Protein AF-M3XRT4-F1 (afdb_monomer_lite)

Radius of gyration: 32.36 Å; chains: 1; bounding box: 82×82×71 Å

InterPro domains:
  IPR000760 Inositol monophosphatase-like [PF00459] (110-289)
  IPR000760 Inositol monophosphatase-like [PR00377] (144-164)
  IPR000760 Inositol monophosphatase-like [PR00377] (166-182)
  IPR000760 Inositol monophosphatase-like [PR00377] (190-206)
  IPR000760 Inositol monophosphatase-like [PR00377] (239-262)
  IPR020552 Inositol monophosphatase, lithium-sensitive [PR00378] (122-141)
  IPR020552 Inositol monophosphatase, lithium-sensitive [PR00378] (213-223)
  IPR020552 Inositol monophosphatase, lithium-sensitive [PR00378] (241-259)
  IPR020552 Inositol monophosphatase, lithium-sensitive [PR00378] (264-274)
  IPR020583 Inositol monophosphatase, metal-binding site [PS00629] (190-203)
  IPR033942 Inositol monophosphatase [cd01639] (111-292)

Foldseek 3Di:
DPDPLLVALVVVVVCLLVVLVVVPPPVVVVVPPPDDDDDDDDDDDDDDDDDDDDDDDDDDDDDDDDDDDDDDDDDDDDDDDDDDDDDDPDDPPDPVVVCVVPDPPPVCPVVQVVVLVLQLVLLVLLVVQLVDDWDWDAAPDPQRIDTPSQVVSVCVVCVVCCVVPVQEAEAEPVVVSVPDDPHDAQGWYKYWRSWDPVVCSNVVNQFIWTKIFIDHHSDTAKIWIASSNVRWIWIDGVPPAIDTPNHGDDDDPDPDQLADEEEDDLDRDPDPVSNVVSVVVVVVSVVRNYPYYHD

Sequence (295 aa):
MNQKASFLSFSKFLKKAQAAERKLEPEVMKLKSTIPRPGLRGEVGPEPHTGAPGAAARRSHAHMGGAAGVGLPVAETSRALRKNSAADPAGQLSESRVLQVEKMADPWQECMDYAVTLARQAGEVVREAIKGEMNVMIKSSPADLVTATDQKIEKMLISSIKEKYPSHSFIGEESVAAGEKSVLTDSPTWIIDPIDGTTNFVHRFPFVAVSIGFTVNKKMEFGVVYSCLEDKMYTGRKGKGAFCNGQKLQVSQQEDITKSLLVTEFGSSRTPETVRIVLSNLEKLLCIPIHGCII

Structure (mmCIF, N/CA/C/O backbone):
data_AF-M3XRT4-F1
#
_entry.id   AF-M3XRT4-F1
#
loop_
_atom_site.group_PDB
_atom_site.id
_atom_site.type_symbol
_atom_site.label_atom_id
_atom_site.label_alt_id
_atom_site.label_comp_id
_atom_site.label_asym_id
_atom_site.label_entity_id
_atom_site.label_seq_id
_atom_site.pdbx_PDB_ins_code
_atom_site.Cartn_x
_atom_site.Cartn_y
_atom_site.Cartn_z
_atom_site.occupancy
_atom_site.B_iso_or_equiv
_atom_site.auth_seq_id
_atom_site.auth_comp_id
_atom_site.auth_asym_id
_atom_site.auth_atom_id
_atom_site.pdbx_PDB_model_num
ATOM 1 N N . MET A 1 1 ? -5.316 -12.237 -15.813 1.00 29.50 1 MET A N 1
ATOM 2 C CA . MET A 1 1 ? -3.888 -11.838 -15.798 1.00 29.50 1 MET A CA 1
ATOM 3 C C . MET A 1 1 ? -3.620 -10.484 -15.103 1.00 29.50 1 MET A C 1
ATOM 5 O O . MET A 1 1 ? -2.465 -10.212 -14.811 1.00 29.50 1 MET A O 1
ATOM 9 N N . ASN A 1 2 ? -4.641 -9.699 -14.709 1.00 32.12 2 ASN A N 1
ATOM 10 C CA . ASN A 1 2 ? -4.500 -8.339 -14.141 1.00 32.12 2 ASN A CA 1
ATOM 11 C C . ASN A 1 2 ? -4.595 -8.257 -12.597 1.00 32.12 2 ASN A C 1
ATOM 13 O O . ASN A 1 2 ? -5.415 -7.511 -12.078 1.00 32.12 2 ASN A O 1
ATOM 17 N N . GLN A 1 3 ? -3.822 -9.035 -11.834 1.00 30.78 3 GLN A N 1
ATOM 18 C CA . GLN A 1 3 ? -3.769 -8.901 -10.354 1.00 30.78 3 GLN A CA 1
ATOM 19 C C . GLN A 1 3 ? -2.351 -8.648 -9.805 1.00 30.78 3 GLN A C 1
ATOM 21 O O . GLN A 1 3 ? -2.169 -8.502 -8.602 1.00 30.78 3 GLN A O 1
ATOM 26 N N . LYS A 1 4 ? -1.329 -8.594 -10.670 1.00 34.69 4 LYS A N 1
ATOM 27 C CA . LYS A 1 4 ? 0.080 -8.685 -10.246 1.00 34.69 4 LYS A CA 1
ATOM 28 C C . LYS A 1 4 ? 0.701 -7.349 -9.819 1.00 34.69 4 LYS A C 1
ATOM 30 O O . LYS A 1 4 ? 1.521 -7.345 -8.912 1.00 34.69 4 LYS A O 1
ATOM 35 N N . ALA A 1 5 ? 0.276 -6.226 -10.400 1.00 29.94 5 ALA A N 1
ATOM 36 C CA . ALA A 1 5 ? 0.857 -4.914 -10.101 1.00 29.94 5 ALA A CA 1
ATOM 37 C C . ALA A 1 5 ? 0.424 -4.349 -8.732 1.00 29.94 5 ALA A C 1
ATOM 39 O O . ALA A 1 5 ? 1.242 -3.791 -8.008 1.00 29.94 5 ALA A O 1
ATOM 40 N N . SER A 1 6 ? -0.824 -4.587 -8.305 1.00 32.38 6 SER A N 1
ATOM 41 C CA . SER A 1 6 ? -1.302 -4.141 -6.983 1.00 32.38 6 SER A CA 1
ATOM 42 C C . SER A 1 6 ? -0.622 -4.861 -5.806 1.00 32.38 6 SER A C 1
ATOM 44 O O . SER A 1 6 ? -0.640 -4.363 -4.682 1.00 32.38 6 SER A O 1
ATOM 46 N N . PHE A 1 7 ? -0.002 -6.021 -6.050 1.00 32.25 7 PHE A N 1
ATOM 47 C CA . PHE A 1 7 ? 0.734 -6.789 -5.039 1.00 32.25 7 PHE A CA 1
ATOM 48 C C . PHE A 1 7 ? 2.086 -6.144 -4.683 1.00 32.25 7 PHE A C 1
ATOM 50 O O . PHE A 1 7 ? 2.598 -6.320 -3.577 1.00 32.25 7 PHE A O 1
ATOM 57 N N . LEU A 1 8 ? 2.658 -5.371 -5.611 1.00 34.28 8 LEU A N 1
ATOM 58 C CA . LEU A 1 8 ? 3.967 -4.733 -5.469 1.00 34.28 8 LEU A CA 1
ATOM 59 C C . LEU A 1 8 ? 3.913 -3.552 -4.490 1.00 34.28 8 LEU A C 1
ATOM 61 O O . LEU A 1 8 ? 4.800 -3.409 -3.647 1.00 34.28 8 LEU A O 1
ATOM 65 N N . SER A 1 9 ? 2.806 -2.805 -4.526 1.00 40.44 9 SER A N 1
ATOM 66 C CA . SER A 1 9 ? 2.499 -1.753 -3.555 1.00 40.44 9 SER A CA 1
ATOM 67 C C . SER A 1 9 ? 2.331 -2.317 -2.136 1.00 40.44 9 SER A C 1
ATOM 69 O O . SER A 1 9 ? 3.014 -1.926 -1.186 1.00 40.44 9 SER A O 1
ATOM 71 N N . PHE A 1 10 ? 1.533 -3.383 -2.009 1.00 37.44 10 PHE A N 1
ATOM 72 C CA . PHE A 1 10 ? 1.357 -4.098 -0.744 1.00 37.44 10 PHE A CA 1
ATOM 73 C C . PHE A 1 10 ? 2.685 -4.643 -0.190 1.00 37.44 10 PHE A C 1
ATOM 75 O O . PHE A 1 10 ? 2.903 -4.603 1.018 1.00 37.44 10 PHE A O 1
ATOM 82 N N . SER A 1 11 ? 3.615 -5.092 -1.047 1.00 34.22 11 SER A N 1
ATOM 83 C CA . SER A 1 11 ? 4.944 -5.546 -0.618 1.00 34.22 11 SER A CA 1
ATOM 84 C C . SER A 1 11 ? 5.853 -4.414 -0.134 1.00 34.22 11 SER A C 1
ATOM 86 O O . SER A 1 11 ? 6.618 -4.662 0.800 1.00 34.22 11 SER A O 1
ATOM 88 N N . LYS A 1 12 ? 5.822 -3.212 -0.729 1.00 45.16 12 LYS A N 1
ATOM 89 C CA . LYS A 1 12 ? 6.581 -2.049 -0.224 1.00 45.16 12 LYS A CA 1
ATOM 90 C C . LYS A 1 12 ? 6.034 -1.617 1.133 1.00 45.16 12 LYS A C 1
ATOM 92 O O . LYS A 1 12 ? 6.814 -1.442 2.067 1.00 45.16 12 LYS A O 1
ATOM 97 N N . PHE A 1 13 ? 4.711 -1.576 1.272 1.00 46.75 13 PHE A N 1
ATOM 98 C CA . PHE A 1 13 ? 4.027 -1.288 2.528 1.00 46.75 13 PHE A CA 1
ATOM 99 C C . PHE A 1 13 ? 4.331 -2.322 3.628 1.00 46.75 13 PHE A C 1
ATOM 101 O O . PHE A 1 13 ? 4.759 -1.956 4.720 1.00 46.75 13 PHE A O 1
ATOM 108 N N . LEU A 1 14 ? 4.214 -3.625 3.336 1.00 43.44 14 LEU A N 1
ATOM 109 C CA . LEU A 1 14 ? 4.587 -4.698 4.269 1.00 43.44 14 LEU A CA 1
ATOM 110 C C . LEU A 1 14 ? 6.070 -4.675 4.610 1.00 43.44 14 LEU A C 1
ATOM 112 O O . LEU A 1 14 ? 6.409 -4.900 5.763 1.00 43.44 14 LEU A O 1
ATOM 116 N N . LYS A 1 15 ? 6.960 -4.376 3.657 1.00 41.66 15 LYS A N 1
ATOM 117 C CA . LYS A 1 15 ? 8.391 -4.214 3.944 1.00 41.66 15 LYS A CA 1
ATOM 118 C C . LYS A 1 15 ? 8.651 -2.995 4.826 1.00 41.66 15 LYS A C 1
ATOM 120 O O . LYS A 1 15 ? 9.488 -3.106 5.711 1.00 41.66 15 LYS A O 1
ATOM 125 N N . LYS A 1 16 ? 7.938 -1.875 4.650 1.00 46.84 16 LYS A N 1
ATOM 126 C CA . LYS A 1 16 ? 8.016 -0.696 5.536 1.00 46.84 16 LYS A CA 1
ATOM 127 C C . LYS A 1 16 ? 7.491 -1.035 6.948 1.00 46.84 16 LYS A C 1
ATOM 129 O O . LYS A 1 16 ? 8.189 -0.772 7.925 1.00 46.84 16 LYS A O 1
ATOM 134 N N . ALA A 1 17 ? 6.345 -1.713 7.061 1.00 37.28 17 ALA A N 1
ATOM 135 C CA . ALA A 1 17 ? 5.771 -2.163 8.337 1.00 37.28 17 ALA A CA 1
ATOM 136 C C . ALA A 1 17 ? 6.649 -3.215 9.052 1.00 37.28 17 ALA A C 1
ATOM 138 O O . ALA A 1 17 ? 6.931 -3.090 10.241 1.00 37.28 17 ALA A O 1
ATOM 139 N N . GLN A 1 18 ? 7.174 -4.203 8.321 1.00 34.78 18 GLN A N 1
ATOM 140 C CA . GLN A 1 18 ? 8.102 -5.220 8.837 1.00 34.78 18 GLN A CA 1
ATOM 141 C C . GLN A 1 18 ? 9.498 -4.648 9.130 1.00 34.78 18 GLN A C 1
ATOM 143 O O . GLN A 1 18 ? 10.183 -5.138 10.021 1.00 34.78 18 GLN A O 1
ATOM 148 N N . ALA A 1 19 ? 9.959 -3.619 8.412 1.00 38.00 19 ALA A N 1
ATOM 149 C CA . ALA A 1 19 ? 11.212 -2.930 8.728 1.00 38.00 19 ALA A CA 1
ATOM 150 C C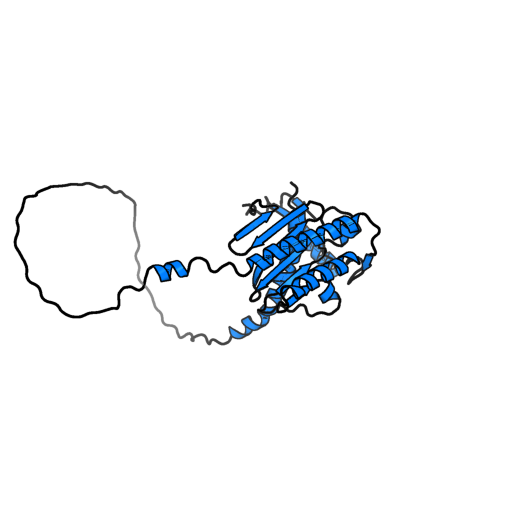 . ALA A 1 19 ? 11.097 -2.101 10.016 1.00 38.00 19 ALA A C 1
ATOM 152 O O . ALA A 1 19 ? 12.069 -2.024 10.769 1.00 38.00 19 ALA A O 1
ATOM 153 N N . ALA A 1 20 ? 9.923 -1.526 10.299 1.00 37.50 20 ALA A N 1
ATOM 154 C CA . ALA A 1 20 ? 9.628 -0.915 11.595 1.00 37.50 20 ALA A CA 1
ATOM 155 C C . ALA A 1 20 ? 9.631 -1.960 12.731 1.00 37.50 20 ALA A C 1
ATOM 157 O O . ALA A 1 20 ? 10.141 -1.674 13.812 1.00 37.50 20 ALA A O 1
ATOM 158 N N . GLU A 1 21 ? 9.160 -3.185 12.466 1.00 36.22 21 GLU A N 1
ATOM 159 C CA . GLU A 1 21 ? 9.205 -4.322 13.401 1.00 36.22 21 GLU A CA 1
ATOM 160 C C . GLU A 1 21 ? 10.646 -4.831 13.644 1.00 36.22 21 GLU A C 1
ATOM 162 O O . GLU A 1 21 ? 11.064 -4.994 14.788 1.00 36.22 21 GLU A O 1
ATOM 167 N N . ARG A 1 22 ? 11.465 -4.987 12.590 1.00 36.69 22 ARG A N 1
ATOM 168 C CA . ARG A 1 22 ? 12.854 -5.499 12.686 1.00 36.69 22 ARG A CA 1
ATOM 169 C C . ARG A 1 22 ? 13.845 -4.543 13.355 1.00 36.69 22 ARG A C 1
ATOM 171 O O . ARG A 1 22 ? 14.841 -4.999 13.910 1.00 36.69 22 ARG A O 1
ATOM 178 N N . LYS A 1 23 ? 13.600 -3.227 13.346 1.00 40.50 23 LYS A N 1
ATOM 179 C CA . LYS A 1 23 ? 14.451 -2.251 14.063 1.00 40.50 23 LYS A CA 1
ATOM 180 C C . LYS A 1 23 ? 14.374 -2.378 15.596 1.00 40.50 23 LYS A C 1
ATOM 182 O O . LYS A 1 23 ? 15.180 -1.755 16.280 1.00 40.50 23 LYS A O 1
ATOM 187 N N . LEU A 1 24 ? 13.456 -3.191 16.130 1.00 42.78 24 LEU A N 1
ATOM 188 C CA . LEU A 1 24 ? 13.256 -3.420 17.569 1.00 42.78 24 LEU A CA 1
ATOM 189 C C . LEU A 1 24 ? 13.904 -4.719 18.093 1.00 42.78 24 LEU A C 1
ATOM 191 O O . LEU A 1 24 ? 13.975 -4.921 19.303 1.00 42.78 24 LEU A O 1
ATOM 195 N N . GLU A 1 25 ? 14.420 -5.589 17.219 1.00 38.94 25 GLU A N 1
ATOM 196 C CA . GLU A 1 25 ? 15.057 -6.855 17.620 1.00 38.94 25 GLU A CA 1
ATOM 197 C C . GLU A 1 25 ? 16.477 -6.783 18.244 1.00 38.94 25 GLU A C 1
ATOM 199 O O . GLU A 1 25 ? 16.855 -7.769 18.888 1.00 38.94 25 GLU A O 1
ATOM 204 N N . PRO A 1 26 ? 17.280 -5.691 18.179 1.00 37.28 26 PRO A N 1
ATOM 205 C CA . PRO A 1 26 ? 18.630 -5.716 18.763 1.00 37.28 26 PRO A CA 1
ATOM 206 C C . PRO A 1 26 ? 18.673 -5.848 20.297 1.00 37.28 26 PRO A C 1
ATOM 208 O O . PRO A 1 26 ? 19.697 -6.252 20.848 1.00 37.28 26 PRO A O 1
ATOM 211 N N . GLU A 1 27 ? 17.587 -5.518 21.003 1.00 37.91 27 GLU A N 1
ATOM 212 C CA . GLU A 1 27 ? 17.531 -5.543 22.477 1.00 37.91 27 GLU A CA 1
ATOM 213 C C . GLU A 1 27 ? 17.174 -6.930 23.041 1.00 37.91 27 GLU A C 1
ATOM 215 O O . GLU A 1 27 ? 17.655 -7.317 24.106 1.00 37.91 27 GLU A O 1
ATOM 220 N N . VAL A 1 28 ? 16.412 -7.744 22.303 1.00 38.88 28 VAL A N 1
ATOM 221 C CA . VAL A 1 28 ? 15.963 -9.070 22.774 1.00 38.88 28 VAL A CA 1
ATOM 222 C C . VAL A 1 28 ? 17.085 -10.116 22.687 1.00 38.88 28 VAL A C 1
ATOM 224 O O . VAL A 1 28 ? 17.096 -11.095 23.437 1.00 38.88 28 VAL A O 1
ATOM 227 N N . MET A 1 29 ? 18.084 -9.895 21.826 1.00 32.28 29 MET A N 1
ATOM 228 C CA . MET A 1 29 ? 19.219 -10.811 21.667 1.00 32.28 29 MET A CA 1
ATOM 229 C C . MET A 1 29 ? 20.296 -10.641 22.755 1.00 32.28 29 MET A C 1
ATOM 231 O O . MET A 1 29 ? 21.037 -11.586 23.020 1.00 32.28 29 MET A O 1
ATOM 235 N N . LYS A 1 30 ? 20.339 -9.495 23.454 1.00 37.91 30 LYS A N 1
ATOM 236 C CA . LYS A 1 30 ? 21.263 -9.257 24.583 1.00 37.91 30 LYS A CA 1
ATOM 237 C C . LYS A 1 30 ? 20.818 -9.907 25.898 1.00 37.91 30 LYS A C 1
ATOM 239 O O . LYS A 1 30 ? 21.646 -10.127 26.773 1.00 37.91 30 LYS A O 1
ATOM 244 N N . LEU A 1 31 ? 19.540 -10.266 26.035 1.00 36.75 31 LEU A N 1
ATOM 245 C CA . LEU A 1 31 ? 18.995 -10.879 27.256 1.00 36.75 31 LEU A CA 1
ATOM 246 C C . LEU A 1 31 ? 19.077 -12.416 27.285 1.00 36.75 31 LEU A C 1
ATOM 248 O O . LEU A 1 31 ? 18.834 -13.017 28.328 1.00 36.75 31 LEU A O 1
ATOM 252 N N . LYS A 1 32 ? 19.460 -13.070 26.179 1.00 36.62 32 LYS A N 1
ATOM 253 C CA . LYS A 1 32 ? 19.588 -14.541 26.107 1.00 36.62 32 LYS A CA 1
ATOM 254 C C . LYS A 1 32 ? 21.015 -15.071 26.304 1.00 36.62 32 LYS A C 1
ATOM 256 O O . LYS A 1 32 ? 21.198 -16.285 26.326 1.00 36.62 32 LYS A O 1
ATOM 261 N N . SER A 1 33 ? 22.017 -14.207 26.483 1.00 36.88 33 SER A N 1
ATOM 262 C CA . SER A 1 33 ? 23.417 -14.620 26.692 1.00 36.88 33 SER A CA 1
ATOM 263 C C . SER A 1 33 ? 23.813 -14.849 28.158 1.00 36.88 33 SER A C 1
ATOM 265 O O . SER A 1 33 ? 24.969 -15.167 28.419 1.00 36.88 33 SER A O 1
ATOM 267 N N . THR A 1 34 ? 22.886 -14.732 29.116 1.00 36.69 34 THR A N 1
ATOM 268 C CA . THR A 1 34 ? 23.190 -14.795 30.562 1.00 36.69 34 THR A CA 1
ATOM 269 C C . THR A 1 34 ? 22.587 -16.027 31.246 1.00 36.69 34 THR A C 1
ATOM 271 O O . THR A 1 34 ? 21.965 -15.924 32.299 1.00 36.69 34 THR A O 1
ATOM 274 N N . ILE A 1 35 ? 22.758 -17.212 30.652 1.00 36.91 35 ILE A N 1
ATOM 275 C CA . ILE A 1 35 ? 22.462 -18.494 31.316 1.00 36.91 35 ILE A CA 1
ATOM 276 C C . ILE A 1 35 ? 23.744 -19.344 31.301 1.00 36.91 35 ILE A C 1
ATOM 278 O O . ILE A 1 35 ? 24.229 -19.669 30.213 1.00 36.91 35 ILE A O 1
ATOM 282 N N . PRO A 1 36 ? 24.326 -19.707 32.461 1.00 32.16 36 PRO A N 1
ATOM 283 C CA . PRO A 1 36 ? 25.531 -20.525 32.497 1.00 32.16 36 PRO A CA 1
ATOM 284 C C . PRO A 1 36 ? 25.205 -21.980 32.136 1.00 32.16 36 PRO A C 1
ATOM 286 O O . PRO A 1 36 ? 24.252 -22.566 32.648 1.00 32.16 36 PRO A O 1
ATOM 289 N N . ARG A 1 37 ? 26.010 -22.575 31.247 1.00 36.22 37 ARG A N 1
ATOM 290 C CA . ARG A 1 37 ? 25.934 -24.005 30.903 1.00 36.22 37 ARG A CA 1
ATOM 291 C C . ARG A 1 37 ? 26.568 -24.848 32.025 1.00 36.22 37 ARG A C 1
ATOM 293 O O . ARG A 1 37 ? 27.652 -24.480 32.480 1.00 36.22 37 ARG A O 1
ATOM 300 N N . PRO A 1 38 ? 25.973 -25.981 32.443 1.00 32.56 38 PRO A N 1
ATOM 301 C CA . PRO A 1 38 ? 26.619 -26.910 33.371 1.00 32.56 38 PRO A CA 1
ATOM 302 C C . PRO A 1 38 ? 27.833 -27.590 32.722 1.00 32.56 38 PRO A C 1
ATOM 304 O O . PRO A 1 38 ? 27.797 -27.954 31.547 1.00 32.56 38 PRO A O 1
ATOM 307 N N . GLY A 1 39 ? 28.910 -27.729 33.498 1.00 32.03 39 GLY A N 1
ATOM 308 C CA . GLY A 1 39 ? 30.213 -28.223 33.058 1.00 32.03 39 GLY A CA 1
ATOM 309 C C . GLY A 1 39 ? 30.281 -29.729 32.785 1.00 32.03 39 GLY A C 1
ATOM 310 O O . GLY A 1 39 ? 29.616 -30.536 33.431 1.00 32.03 39 GLY A O 1
ATOM 311 N N . LEU A 1 40 ? 31.153 -30.087 31.841 1.00 35.19 40 LEU A N 1
ATOM 312 C CA . LEU A 1 40 ? 31.581 -31.449 31.531 1.00 35.19 40 LEU A CA 1
ATOM 313 C C . LEU A 1 40 ? 32.631 -31.933 32.555 1.00 35.19 40 LEU A C 1
ATOM 315 O O . LEU A 1 40 ? 33.695 -31.335 32.695 1.00 35.19 40 LEU A O 1
ATOM 319 N N . ARG A 1 41 ? 32.340 -33.048 33.229 1.00 33.25 41 ARG A N 1
ATOM 320 C CA . ARG A 1 41 ? 33.294 -34.067 33.723 1.00 33.25 41 ARG A CA 1
ATOM 321 C C . ARG A 1 41 ? 32.851 -35.371 33.048 1.00 33.25 41 ARG A C 1
ATOM 323 O O . ARG A 1 41 ? 31.653 -35.535 32.860 1.00 33.25 41 ARG A O 1
ATOM 330 N N . GLY A 1 42 ? 33.654 -36.342 32.648 1.00 31.02 42 GLY A N 1
ATOM 331 C CA . GLY A 1 42 ? 35.048 -36.728 32.842 1.00 31.02 42 GLY A CA 1
ATOM 332 C C . GLY A 1 42 ? 35.083 -38.216 32.434 1.00 31.02 42 GLY A C 1
ATOM 333 O O . GLY A 1 42 ? 34.097 -38.920 32.644 1.00 31.02 42 GLY A O 1
ATOM 334 N N . GLU A 1 43 ? 36.145 -38.652 31.766 1.00 36.75 43 GLU A N 1
ATOM 335 C CA . GLU A 1 43 ? 36.332 -39.982 31.156 1.00 36.75 43 GLU A CA 1
ATOM 336 C C . GLU A 1 43 ? 36.207 -41.167 32.131 1.00 36.75 43 GLU A C 1
ATOM 338 O O . GLU A 1 43 ? 36.692 -41.046 33.251 1.00 36.75 43 GLU A O 1
ATOM 343 N N . VAL A 1 44 ? 35.702 -42.325 31.658 1.00 32.44 44 VAL A N 1
ATOM 344 C CA . VAL A 1 44 ? 36.265 -43.678 31.921 1.00 32.44 44 VAL A CA 1
ATOM 345 C C . VAL A 1 44 ? 35.778 -44.681 30.839 1.00 32.44 44 VAL A C 1
ATOM 347 O O . VAL A 1 44 ? 34.583 -44.733 30.559 1.00 32.44 44 VAL A O 1
ATOM 350 N N . GLY A 1 45 ? 36.677 -45.478 30.236 1.00 27.28 45 GLY A N 1
ATOM 351 C CA . GLY A 1 45 ? 36.360 -46.749 29.526 1.00 27.28 45 GLY A CA 1
ATOM 352 C C . GLY A 1 45 ? 36.447 -47.969 30.478 1.00 27.28 45 GLY A C 1
ATOM 353 O O . GLY A 1 45 ? 36.514 -47.722 31.683 1.00 27.28 45 GLY A O 1
ATOM 354 N N . PRO A 1 46 ? 36.535 -49.255 30.038 1.00 42.75 46 PRO A N 1
ATOM 355 C CA . PRO A 1 46 ? 36.584 -49.808 28.666 1.00 42.75 46 PRO A CA 1
ATOM 356 C C . PRO A 1 46 ? 35.653 -51.039 28.372 1.00 42.75 46 PRO A C 1
ATOM 358 O O . PRO A 1 46 ? 35.242 -51.720 29.300 1.00 42.75 46 PRO A O 1
ATOM 361 N N . GLU A 1 47 ? 35.401 -51.309 27.069 1.00 28.50 47 GLU A N 1
ATOM 362 C CA . GLU A 1 47 ? 35.313 -52.605 26.305 1.00 28.50 47 GLU A CA 1
ATOM 363 C C . GLU A 1 47 ? 34.512 -53.847 26.853 1.00 28.50 47 GLU A C 1
ATOM 365 O O . GLU A 1 47 ? 34.091 -53.883 28.000 1.00 28.50 47 GLU A O 1
ATOM 370 N N . PRO A 1 48 ? 34.316 -54.949 26.084 1.00 47.47 48 PRO A N 1
ATOM 371 C CA . PRO A 1 48 ? 33.429 -55.117 24.913 1.00 47.47 48 PRO A CA 1
ATOM 372 C C . PRO A 1 48 ? 32.552 -56.397 25.026 1.00 47.47 48 PRO A C 1
ATOM 374 O O . PRO A 1 48 ? 32.962 -57.327 25.696 1.00 47.47 48 PRO A O 1
ATOM 377 N N . HIS A 1 49 ? 31.420 -56.564 24.320 1.00 32.94 49 HIS A N 1
ATOM 378 C CA . HIS A 1 49 ? 30.931 -57.923 23.979 1.00 32.94 49 HIS A CA 1
ATOM 379 C C . HIS A 1 49 ? 30.010 -57.972 22.746 1.00 32.94 49 HIS A C 1
ATOM 381 O O . HIS A 1 49 ? 29.211 -57.088 22.456 1.00 32.94 49 HIS A O 1
ATOM 387 N N . THR A 1 50 ? 30.214 -59.068 22.028 1.00 30.70 50 THR A N 1
ATOM 388 C CA . THR A 1 50 ? 29.782 -59.535 20.708 1.00 30.70 50 THR A CA 1
ATOM 389 C C . THR A 1 50 ? 28.317 -59.977 20.600 1.00 30.70 50 THR A C 1
ATOM 391 O O . THR A 1 50 ? 27.791 -60.546 21.551 1.00 30.70 50 THR A O 1
ATOM 394 N N . GLY A 1 51 ? 27.739 -59.909 19.390 1.00 28.97 51 GLY A N 1
ATOM 395 C CA . GLY A 1 51 ? 26.702 -60.860 18.949 1.00 28.97 51 GLY A CA 1
ATOM 396 C C . GLY A 1 51 ? 25.509 -60.270 18.184 1.00 28.97 51 G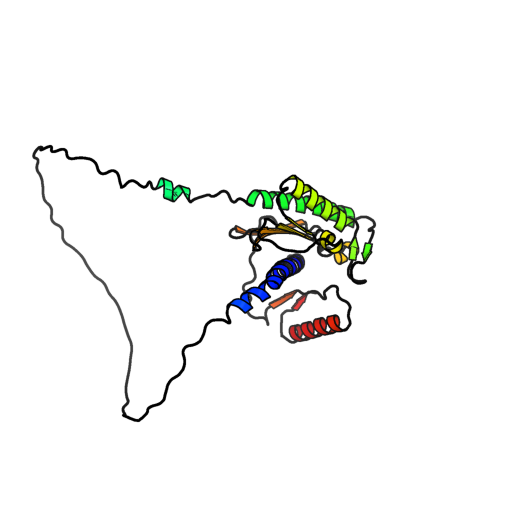LY A C 1
ATOM 397 O O . GLY A 1 51 ? 24.589 -59.727 18.780 1.00 28.97 51 GLY A O 1
ATOM 398 N N . ALA A 1 52 ? 25.492 -60.456 16.863 1.00 29.48 52 ALA A N 1
ATOM 399 C CA . ALA A 1 52 ? 24.280 -60.527 16.028 1.00 29.48 52 ALA A CA 1
ATOM 400 C C . ALA A 1 52 ? 23.965 -62.033 15.764 1.00 29.48 52 ALA A C 1
ATOM 402 O O . ALA A 1 52 ? 24.764 -62.852 16.229 1.00 29.48 52 ALA A O 1
ATOM 403 N N . PRO A 1 53 ? 22.943 -62.464 14.977 1.00 46.50 53 PRO A N 1
ATOM 404 C CA . PRO A 1 53 ? 21.955 -61.699 14.195 1.00 46.50 53 PRO A CA 1
ATOM 405 C C . PRO A 1 53 ? 20.507 -62.280 14.146 1.00 46.50 53 PRO A C 1
ATOM 407 O O . PRO A 1 53 ? 20.227 -63.380 14.611 1.00 46.50 53 PRO A O 1
ATOM 410 N N . GLY A 1 54 ? 19.627 -61.567 13.423 1.00 29.39 54 GLY A N 1
ATOM 411 C CA . GLY A 1 54 ? 18.454 -62.108 12.703 1.00 29.39 54 GLY A CA 1
ATOM 412 C C . GLY A 1 54 ? 17.107 -61.963 13.428 1.00 29.39 54 GLY A C 1
ATOM 413 O O . GLY A 1 54 ? 17.060 -61.943 14.645 1.00 29.39 54 GLY A O 1
ATOM 414 N N . ALA A 1 55 ? 15.940 -61.875 12.788 1.00 30.20 55 ALA A N 1
ATOM 415 C CA . ALA A 1 55 ? 15.507 -61.648 11.409 1.00 30.20 55 ALA A CA 1
ATOM 416 C C . ALA A 1 55 ? 13.967 -61.475 11.454 1.00 30.20 55 ALA A C 1
ATOM 418 O O . ALA A 1 55 ? 13.342 -62.125 12.282 1.00 30.20 55 ALA A O 1
ATOM 419 N N . ALA A 1 56 ? 13.391 -60.714 10.504 1.00 31.52 56 ALA A N 1
ATOM 420 C CA . ALA A 1 56 ? 12.021 -60.857 9.958 1.00 31.52 56 ALA A CA 1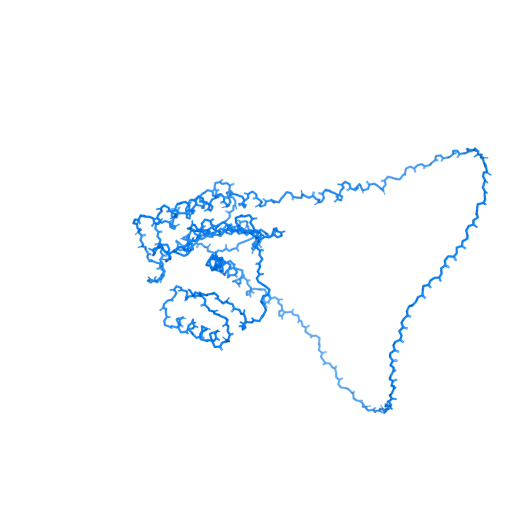
ATOM 421 C C . ALA A 1 56 ? 10.808 -60.739 10.927 1.00 31.52 56 ALA A C 1
ATOM 423 O O . ALA A 1 56 ? 10.902 -60.923 12.123 1.00 31.52 56 ALA A O 1
ATOM 424 N N . ALA A 1 57 ? 9.563 -60.500 10.527 1.00 31.39 57 ALA A N 1
ATOM 425 C CA . ALA A 1 57 ? 8.909 -59.819 9.419 1.00 31.39 57 ALA A CA 1
ATOM 426 C C . ALA A 1 57 ? 7.397 -59.854 9.751 1.00 31.39 57 ALA A C 1
ATOM 428 O O . ALA A 1 57 ? 6.889 -60.895 10.136 1.00 31.39 57 ALA A O 1
ATOM 429 N N . ARG A 1 58 ? 6.691 -58.749 9.475 1.00 29.62 58 ARG A N 1
ATOM 430 C CA . ARG A 1 58 ? 5.347 -58.681 8.853 1.00 29.62 58 ARG A CA 1
ATOM 431 C C . ARG A 1 58 ? 4.096 -59.305 9.521 1.00 29.62 58 ARG A C 1
ATOM 433 O O . ARG A 1 58 ? 3.989 -60.513 9.647 1.00 29.62 58 ARG A O 1
ATOM 440 N N . ARG A 1 59 ? 3.056 -58.439 9.519 1.00 30.30 59 ARG A N 1
ATOM 441 C CA . ARG A 1 59 ? 1.624 -58.676 9.170 1.00 30.30 59 ARG A CA 1
ATOM 442 C C . ARG A 1 59 ? 0.797 -59.454 10.214 1.00 30.30 59 ARG A C 1
ATOM 444 O O . ARG A 1 59 ? 1.326 -60.301 10.899 1.00 30.30 59 ARG A O 1
ATOM 451 N N . SER A 1 60 ? -0.512 -59.281 10.392 1.00 30.42 60 SER A N 1
ATOM 452 C CA . SER A 1 60 ? -1.552 -58.372 9.884 1.00 30.42 60 SER A CA 1
ATOM 453 C C . SER A 1 60 ? -2.896 -58.797 10.510 1.00 30.42 60 SER A C 1
ATOM 455 O O . SER A 1 60 ? -3.049 -59.962 10.854 1.00 30.42 60 SER A O 1
ATOM 457 N N . HIS A 1 61 ? -3.879 -57.897 10.444 1.00 30.72 61 HIS A N 1
ATOM 458 C CA . HIS A 1 61 ? -5.327 -58.142 10.347 1.00 30.72 61 HIS A CA 1
ATOM 459 C C . HIS A 1 61 ? -6.206 -58.346 11.592 1.00 30.72 61 HIS A C 1
ATOM 461 O O . HIS A 1 61 ? -5.862 -58.956 12.594 1.00 30.72 61 HIS A O 1
ATOM 467 N N . ALA A 1 62 ? -7.388 -57.753 11.418 1.00 33.00 62 ALA A N 1
ATOM 468 C CA . ALA A 1 62 ? -8.526 -57.556 12.293 1.00 33.00 62 ALA A CA 1
ATOM 469 C C . ALA A 1 62 ? -9.683 -58.513 11.954 1.00 33.00 62 ALA A C 1
ATOM 471 O O . ALA A 1 62 ? -9.753 -58.965 10.816 1.00 33.00 62 ALA A O 1
ATOM 472 N N . HIS A 1 63 ? -10.613 -58.703 12.901 1.00 30.84 63 HIS A N 1
ATOM 473 C CA . HIS A 1 63 ? -12.094 -58.783 12.777 1.00 30.84 63 HIS A CA 1
ATOM 474 C C . HIS A 1 63 ? -12.668 -59.338 14.103 1.00 30.84 63 HIS A C 1
ATOM 476 O O . HIS A 1 63 ? -12.079 -60.254 14.659 1.00 30.84 63 HIS A O 1
ATOM 482 N N . MET A 1 64 ? -13.609 -58.684 14.805 1.00 29.84 64 MET A N 1
ATOM 483 C CA . MET A 1 64 ? -15.062 -58.445 14.586 1.00 29.84 64 MET A CA 1
ATOM 484 C C . MET A 1 64 ? -15.993 -59.647 14.858 1.00 29.84 64 MET A C 1
ATOM 486 O O . MET A 1 64 ? -15.824 -60.706 14.265 1.00 29.84 64 MET A O 1
ATOM 490 N N . GLY A 1 65 ? -17.046 -59.377 15.654 1.00 26.86 65 GLY A N 1
ATOM 491 C CA . GLY A 1 65 ? -18.302 -60.146 15.806 1.00 26.86 65 GLY A CA 1
ATOM 492 C C . GLY A 1 65 ? -18.438 -60.914 17.135 1.00 26.86 65 GLY A C 1
ATOM 493 O O . GLY A 1 65 ? -17.512 -61.615 17.509 1.00 26.86 65 GLY A O 1
ATOM 494 N N . GLY A 1 66 ? -19.530 -60.872 17.912 1.00 27.98 66 GLY A N 1
ATOM 495 C CA . GLY A 1 66 ? -20.841 -60.212 17.819 1.00 27.98 66 GLY A CA 1
ATOM 496 C C . GLY A 1 66 ? -21.775 -60.650 18.983 1.00 27.98 66 GLY A C 1
ATOM 497 O O . GLY A 1 66 ? -21.421 -61.571 19.707 1.00 27.98 66 GLY A O 1
ATOM 498 N N . ALA A 1 67 ? -22.899 -59.919 19.143 1.00 32.47 67 ALA A N 1
ATOM 499 C CA . ALA A 1 67 ? -24.274 -60.220 19.652 1.00 32.47 67 ALA A CA 1
ATOM 500 C C . ALA A 1 67 ? -24.569 -61.457 20.560 1.00 32.47 67 ALA A C 1
ATOM 502 O O . ALA A 1 67 ? -23.937 -62.486 20.408 1.00 32.47 67 ALA A O 1
ATOM 503 N N . ALA A 1 68 ? -25.614 -61.572 21.404 1.00 30.89 68 ALA A N 1
ATOM 504 C CA . ALA A 1 68 ? -26.756 -60.779 21.911 1.00 30.89 68 ALA A CA 1
ATOM 505 C C . ALA A 1 68 ? -27.552 -61.666 22.929 1.00 30.89 68 ALA A C 1
ATOM 507 O O . ALA A 1 68 ? -27.294 -62.864 23.013 1.00 30.89 68 ALA A O 1
ATOM 508 N N . GLY A 1 69 ? -28.560 -61.109 23.630 1.00 28.94 69 GLY A N 1
ATOM 509 C CA . GLY A 1 69 ? -29.603 -61.839 24.403 1.00 28.94 69 GLY A CA 1
ATOM 510 C C . GLY A 1 69 ? -30.019 -61.079 25.681 1.00 28.94 69 GLY A C 1
ATOM 511 O O . GLY A 1 69 ? -29.225 -61.020 26.607 1.00 28.94 69 GLY A O 1
ATOM 512 N N . VAL A 1 70 ? -31.055 -60.223 25.720 1.00 30.75 70 VAL A N 1
ATOM 513 C CA . VAL A 1 70 ? -32.534 -60.398 25.838 1.00 30.75 70 VAL A CA 1
ATOM 514 C C . VAL A 1 70 ? -33.029 -61.064 27.139 1.00 30.75 70 VAL A C 1
ATOM 516 O O . VAL A 1 70 ? -32.754 -62.233 27.377 1.00 30.75 70 VAL A O 1
ATOM 519 N N . GLY A 1 71 ? -33.864 -60.337 27.907 1.00 28.44 71 GLY A N 1
ATOM 520 C CA . GLY A 1 71 ? -34.748 -60.878 28.956 1.00 28.44 71 GLY A CA 1
ATOM 521 C C . GLY A 1 71 ? -35.334 -59.821 29.919 1.00 28.44 71 GLY A C 1
ATOM 522 O O . GLY A 1 71 ? -34.629 -59.334 30.792 1.00 28.44 71 GLY A O 1
ATOM 523 N N . LEU A 1 72 ? -36.624 -59.489 29.769 1.00 31.06 72 LEU A N 1
ATOM 524 C CA . LEU A 1 72 ? -37.518 -58.808 30.743 1.00 31.06 72 LEU A CA 1
ATOM 525 C C . LEU A 1 72 ? -38.348 -59.889 31.487 1.00 31.06 72 LEU A C 1
ATOM 527 O O . LEU A 1 72 ? -38.486 -60.962 30.889 1.00 31.06 72 LEU A O 1
ATOM 531 N N . PRO A 1 73 ? -38.921 -59.685 32.711 1.00 45.12 73 PRO A N 1
ATOM 532 C CA . PRO A 1 73 ? -40.207 -58.950 32.877 1.00 45.12 73 PRO A CA 1
ATOM 533 C C . PRO A 1 73 ? -40.545 -58.248 34.243 1.00 45.12 73 PRO A C 1
ATOM 535 O O . PRO A 1 73 ? -40.111 -58.674 35.302 1.00 45.12 73 PRO A O 1
ATOM 538 N N . VAL A 1 74 ? -41.424 -57.222 34.146 1.00 31.19 74 VAL A N 1
ATOM 539 C CA . VAL A 1 74 ? -42.675 -56.888 34.914 1.00 31.19 74 VAL A CA 1
ATOM 540 C C . VAL A 1 74 ? -42.680 -56.398 36.399 1.00 31.19 74 VAL A C 1
ATOM 542 O O . VAL A 1 74 ? -42.121 -57.040 37.273 1.00 31.19 74 VAL A O 1
ATOM 545 N N . ALA A 1 75 ? -43.408 -55.265 36.595 1.00 30.11 75 ALA A N 1
ATOM 546 C CA . ALA A 1 75 ? -44.224 -54.666 37.703 1.00 30.11 75 ALA A CA 1
ATOM 547 C C . ALA A 1 75 ? -44.048 -55.124 39.183 1.00 30.11 75 ALA A C 1
ATOM 549 O O . ALA A 1 75 ? -43.774 -56.280 39.441 1.00 30.11 75 ALA A O 1
ATOM 550 N N . GLU A 1 76 ? -44.244 -54.327 40.250 1.00 29.64 76 GLU A N 1
ATOM 551 C CA . GLU A 1 76 ? -45.340 -53.388 40.564 1.00 29.64 76 GLU A CA 1
ATOM 552 C C . GLU A 1 76 ? -45.017 -52.516 41.823 1.00 29.64 76 GLU A C 1
ATOM 554 O O . GLU A 1 76 ? -44.017 -52.700 42.511 1.00 29.64 76 GLU A O 1
ATOM 559 N N . THR A 1 77 ? -45.897 -51.552 42.099 1.00 32.84 77 THR A N 1
ATOM 560 C CA . THR A 1 77 ? -45.964 -50.460 43.105 1.00 32.84 77 THR A CA 1
ATOM 561 C C . THR A 1 77 ? -45.532 -50.676 44.570 1.00 32.84 77 THR A C 1
ATOM 563 O O . THR A 1 77 ? -45.871 -51.695 45.163 1.00 32.84 77 THR A O 1
ATOM 566 N N . SER A 1 78 ? -45.015 -49.610 45.225 1.00 32.03 78 SER A N 1
ATOM 567 C CA . SER A 1 78 ? -45.420 -49.149 46.582 1.00 32.03 78 SER A CA 1
ATOM 568 C C . SER A 1 78 ? -44.750 -47.833 47.040 1.00 32.03 78 SER A C 1
ATOM 570 O O . SER A 1 78 ? -43.834 -47.311 46.419 1.00 32.03 78 SER A O 1
ATOM 572 N N . ARG A 1 79 ? -45.303 -47.262 48.113 1.00 31.20 79 ARG A N 1
ATOM 573 C CA . ARG A 1 79 ? -45.468 -45.843 48.470 1.00 31.20 79 ARG A CA 1
ATOM 574 C C . ARG A 1 79 ? -44.453 -45.324 49.514 1.00 31.20 79 ARG A C 1
ATOM 576 O O . ARG A 1 79 ? -44.173 -46.015 50.478 1.00 31.20 79 ARG A O 1
ATOM 583 N N . ALA A 1 80 ? -44.045 -44.061 49.337 1.00 32.62 80 ALA A N 1
ATOM 584 C CA . ALA A 1 80 ? -43.632 -43.020 50.304 1.00 32.62 80 ALA A CA 1
ATOM 585 C C . ALA A 1 80 ? -42.659 -43.317 51.470 1.00 32.62 80 ALA A C 1
ATOM 587 O O . ALA A 1 80 ? -42.977 -44.065 52.383 1.00 32.62 80 ALA A O 1
ATOM 588 N N . LEU A 1 81 ? -41.609 -42.484 51.572 1.00 31.58 81 LEU A N 1
ATOM 589 C CA . LEU A 1 81 ? -41.179 -41.851 52.830 1.00 31.58 81 LEU A CA 1
ATOM 590 C C . LEU A 1 81 ? -40.334 -40.594 52.549 1.00 31.58 81 LEU A C 1
ATOM 592 O O . LEU A 1 81 ? -39.301 -40.639 51.889 1.00 31.58 81 LEU A O 1
ATOM 596 N N . ARG A 1 82 ? -40.811 -39.453 53.061 1.00 34.06 82 ARG A N 1
ATOM 597 C CA . ARG A 1 82 ? -40.100 -38.169 53.136 1.00 34.06 82 ARG A CA 1
ATOM 598 C C . ARG A 1 82 ? -38.958 -38.254 54.153 1.00 34.06 82 ARG A C 1
ATOM 600 O O . ARG A 1 82 ? -39.223 -38.655 55.282 1.00 34.06 82 ARG A O 1
ATOM 607 N N . LYS A 1 83 ? -37.789 -37.692 53.828 1.00 34.03 83 LYS A N 1
ATOM 608 C CA . LYS A 1 83 ? -36.973 -36.893 54.764 1.00 34.03 83 LYS A CA 1
ATOM 609 C C . LYS A 1 83 ? -36.290 -35.746 54.011 1.00 34.03 83 LYS A C 1
ATOM 611 O O . LYS A 1 83 ? -35.579 -35.972 53.041 1.00 34.03 83 LYS A O 1
ATOM 616 N N . ASN A 1 84 ? -36.546 -34.527 54.482 1.00 33.19 84 ASN A N 1
ATOM 617 C CA . ASN A 1 84 ? -35.793 -33.319 54.154 1.00 33.19 84 ASN A CA 1
ATOM 618 C C . ASN A 1 84 ? -34.376 -33.417 54.730 1.00 33.19 84 ASN A C 1
ATOM 620 O O . ASN A 1 84 ? -34.223 -33.821 55.882 1.00 33.19 84 ASN A O 1
ATOM 624 N N . SER A 1 85 ? -33.383 -32.928 53.988 1.00 32.62 85 SER A N 1
ATOM 625 C CA . SER A 1 85 ? -32.160 -32.356 54.557 1.00 32.62 85 SER A CA 1
ATOM 626 C C . SER A 1 85 ? -31.509 -31.406 53.550 1.00 32.62 85 SER A C 1
ATOM 628 O O . SER A 1 85 ? -31.078 -31.834 52.489 1.00 32.62 85 SER A O 1
ATOM 630 N N . ALA A 1 86 ? -31.530 -30.127 53.924 1.00 33.72 86 ALA A N 1
ATOM 631 C CA . ALA A 1 86 ? -30.634 -29.011 53.622 1.00 33.72 86 ALA A CA 1
ATOM 632 C C . ALA A 1 86 ? -29.791 -28.973 52.324 1.00 33.72 86 ALA A C 1
ATOM 634 O O . ALA A 1 86 ? -28.968 -29.834 52.041 1.00 33.72 86 ALA A O 1
ATOM 635 N N . ALA A 1 87 ? -29.988 -27.842 51.643 1.00 34.72 87 ALA A N 1
ATOM 636 C CA . ALA A 1 87 ? -29.192 -27.140 50.641 1.00 34.72 87 ALA A CA 1
ATOM 637 C C . ALA A 1 87 ? -27.686 -27.444 50.520 1.00 34.72 87 ALA A C 1
ATOM 639 O O . ALA A 1 87 ? -26.955 -27.418 51.505 1.00 34.72 87 ALA A O 1
ATOM 640 N N . ASP A 1 88 ? -27.242 -27.501 49.261 1.00 33.78 88 ASP A N 1
ATOM 641 C CA . ASP A 1 88 ? -25.874 -27.193 48.836 1.00 33.78 88 ASP A CA 1
ATOM 642 C C . ASP A 1 88 ? -25.947 -26.455 47.472 1.00 33.78 88 ASP A C 1
ATOM 644 O O . ASP A 1 88 ? -26.309 -27.075 46.467 1.00 33.78 88 ASP A O 1
ATOM 648 N N . PRO A 1 89 ? -25.742 -25.121 47.381 1.00 39.56 89 PRO A N 1
ATOM 649 C CA . PRO A 1 89 ? -25.867 -24.383 46.127 1.00 39.56 89 PRO A CA 1
ATOM 650 C C . PRO A 1 89 ? -24.478 -24.091 45.546 1.00 39.56 89 PRO A C 1
ATOM 652 O O . PRO A 1 89 ? -23.979 -22.972 45.615 1.00 39.56 89 PRO A O 1
ATOM 655 N N . ALA A 1 90 ? -23.840 -25.097 44.954 1.00 39.50 90 ALA A N 1
ATOM 656 C CA . ALA A 1 90 ? -22.577 -24.917 44.237 1.00 39.50 90 ALA A CA 1
ATOM 657 C C . ALA A 1 90 ? -22.490 -25.876 43.041 1.00 39.50 90 ALA A C 1
ATOM 659 O O . ALA A 1 90 ? -21.652 -26.768 42.992 1.00 39.50 90 ALA A O 1
ATOM 660 N N . GLY A 1 91 ? -23.396 -25.726 42.071 1.00 42.66 91 GLY A N 1
ATOM 661 C CA . GLY A 1 91 ? -23.440 -26.646 40.925 1.00 42.66 91 GLY A CA 1
ATOM 662 C C . GLY A 1 91 ? -24.158 -26.149 39.675 1.00 42.66 91 GLY A C 1
ATOM 663 O O . GLY A 1 91 ? -24.413 -26.939 38.776 1.00 42.66 91 GLY A O 1
ATOM 664 N N . GLN A 1 92 ? -24.481 -24.858 39.587 1.00 40.66 92 GLN A N 1
ATOM 665 C CA . GLN A 1 92 ? -25.019 -24.235 38.373 1.00 40.66 92 GLN A CA 1
ATOM 666 C C . GLN A 1 92 ? -24.184 -23.004 38.016 1.00 40.66 92 GLN A C 1
ATOM 668 O O . GLN A 1 92 ? -24.647 -21.867 38.021 1.00 40.66 92 GLN A O 1
ATOM 673 N N . LEU A 1 93 ? -22.909 -23.234 37.696 1.00 39.81 93 LEU A N 1
ATOM 674 C CA . LEU A 1 93 ? -22.173 -22.314 36.832 1.00 39.81 93 LEU A CA 1
ATOM 675 C C . LEU A 1 93 ? -22.730 -22.514 35.423 1.00 39.81 93 LEU A C 1
ATOM 677 O O . LEU A 1 93 ? -22.332 -23.405 34.684 1.00 39.81 93 LEU A O 1
ATOM 681 N N . SER A 1 94 ? -23.751 -21.717 35.140 1.00 43.44 94 SER A N 1
ATOM 682 C CA . SER A 1 94 ? -24.556 -21.693 33.930 1.00 43.44 94 SER A CA 1
ATOM 683 C C . SER A 1 94 ? -23.733 -21.811 32.640 1.00 43.44 94 SER A C 1
ATOM 685 O O . SER A 1 94 ? -22.795 -21.032 32.443 1.00 43.44 94 SER A O 1
ATOM 687 N N . GLU A 1 95 ? -24.172 -22.664 31.710 1.00 49.22 95 GLU A N 1
ATOM 688 C CA . GLU A 1 95 ? -23.770 -22.666 30.288 1.00 49.22 95 GLU A CA 1
ATOM 689 C C . GLU A 1 95 ? -23.833 -21.260 29.656 1.00 49.22 95 GLU A C 1
ATOM 691 O O . GLU A 1 95 ? -23.082 -20.941 28.737 1.00 49.22 95 GLU A O 1
ATOM 696 N N . SER A 1 96 ? -24.635 -20.360 30.234 1.00 46.91 96 SER A N 1
ATOM 697 C CA . SER A 1 96 ? -24.703 -18.930 29.921 1.00 46.91 96 SER A CA 1
ATOM 698 C C . SER A 1 96 ? -23.363 -18.190 30.036 1.00 46.91 96 SER A C 1
ATOM 700 O O . SER A 1 96 ? -23.151 -17.220 29.317 1.00 46.91 96 SER A O 1
ATOM 702 N N . ARG A 1 97 ? -22.439 -18.624 30.908 1.00 45.84 97 ARG A N 1
ATOM 703 C CA . ARG A 1 97 ? -21.086 -18.038 31.018 1.00 45.84 97 ARG A CA 1
ATOM 704 C C . ARG A 1 97 ? -20.129 -18.565 29.954 1.00 45.84 97 ARG A C 1
ATOM 706 O O . ARG A 1 97 ? -19.198 -17.859 29.589 1.00 45.84 97 ARG A O 1
ATOM 713 N N . VAL A 1 98 ? -20.369 -19.774 29.449 1.00 46.25 98 VAL A N 1
ATOM 714 C CA . VAL A 1 98 ? -19.572 -20.375 28.371 1.00 46.25 98 VAL A CA 1
ATOM 715 C C . VAL A 1 98 ? -19.982 -19.774 27.020 1.00 46.25 98 VAL A C 1
ATOM 717 O O . VAL A 1 98 ? -19.120 -19.482 26.198 1.00 46.25 98 VAL A O 1
ATOM 720 N N . LEU A 1 99 ? -21.269 -19.451 26.844 1.00 40.91 99 LEU A N 1
ATOM 721 C CA . LEU A 1 99 ? -21.792 -18.744 25.665 1.00 40.91 99 LEU A CA 1
ATOM 722 C C . LEU A 1 99 ? -21.526 -17.226 25.674 1.00 40.91 99 LEU A C 1
ATOM 724 O O . LEU A 1 99 ? -21.550 -16.596 24.624 1.00 40.91 99 LEU A O 1
ATOM 728 N N . GLN A 1 100 ? -21.221 -16.617 26.825 1.00 36.84 100 GLN A N 1
ATOM 729 C CA . GLN A 1 100 ? -20.836 -15.196 26.896 1.00 36.84 100 GLN A CA 1
ATOM 730 C C . GLN A 1 100 ? -19.406 -14.907 26.415 1.00 36.84 100 GLN A C 1
ATOM 732 O O . GLN A 1 100 ? -19.041 -13.744 26.250 1.00 36.84 100 GLN A O 1
ATOM 737 N N . VAL A 1 101 ? -18.597 -15.938 26.156 1.00 44.03 101 VAL A N 1
ATOM 738 C CA . VAL A 1 101 ? -17.288 -15.780 25.498 1.00 44.03 101 VAL A CA 1
ATOM 739 C C . VAL A 1 101 ? -17.451 -15.642 23.971 1.00 44.03 101 VAL A C 1
ATOM 741 O O . VAL A 1 101 ? -16.546 -15.164 23.285 1.00 44.03 101 VAL A O 1
ATOM 744 N N . GLU A 1 102 ? -18.623 -15.978 23.421 1.00 46.97 102 GLU A N 1
ATOM 745 C CA . GLU A 1 102 ? -18.930 -15.838 21.998 1.00 46.97 102 GLU A CA 1
ATOM 746 C C . GLU A 1 102 ? -19.451 -14.428 21.661 1.00 46.97 102 GLU A C 1
ATOM 748 O O . GLU A 1 102 ? -20.518 -14.007 22.100 1.00 46.97 102 GLU A O 1
ATOM 753 N N . LYS A 1 103 ? -18.692 -13.731 20.800 1.00 47.31 103 LYS A N 1
ATOM 754 C CA . LYS A 1 103 ? -18.879 -12.355 20.286 1.00 47.31 103 LYS A CA 1
ATOM 755 C C . LYS A 1 103 ? -18.467 -11.227 21.236 1.00 47.31 103 LYS A C 1
ATOM 757 O O . LYS A 1 103 ? -19.243 -10.317 21.520 1.00 47.31 103 LYS A O 1
ATOM 762 N N . MET A 1 104 ? -17.176 -11.152 21.560 1.00 54.50 104 MET A N 1
ATOM 763 C CA . MET A 1 104 ? -16.573 -9.816 21.623 1.00 54.50 104 MET A CA 1
ATOM 764 C C . MET A 1 104 ? -16.751 -9.175 20.241 1.00 54.50 104 MET A C 1
ATOM 766 O O . MET A 1 104 ? -16.266 -9.714 19.242 1.00 54.50 104 MET A O 1
ATOM 770 N N . ALA A 1 105 ? -17.527 -8.090 20.172 1.00 74.56 105 ALA A N 1
ATOM 771 C CA . ALA A 1 105 ? -17.640 -7.274 18.972 1.00 74.56 105 ALA A CA 1
ATOM 772 C C . ALA A 1 105 ? -16.226 -6.937 18.501 1.00 74.56 105 ALA A C 1
ATOM 774 O O . ALA A 1 105 ? -15.389 -6.545 19.309 1.00 74.56 105 ALA A O 1
ATOM 775 N N . ASP A 1 106 ? -15.945 -7.174 17.225 1.00 90.81 106 ASP A N 1
ATOM 776 C CA . ASP A 1 106 ? -14.600 -7.040 16.691 1.00 90.81 106 ASP A CA 1
ATOM 777 C C . ASP A 1 106 ? -14.186 -5.554 16.731 1.00 90.81 106 ASP A C 1
ATOM 779 O O . ASP A 1 106 ? -14.667 -4.770 15.905 1.00 90.81 106 ASP A O 1
ATOM 783 N N . PRO A 1 107 ? -13.349 -5.124 17.700 1.00 92.00 107 PRO A N 1
ATOM 784 C CA . PRO A 1 107 ? -13.288 -3.719 18.118 1.00 92.00 107 PRO A CA 1
ATOM 785 C C . PRO A 1 107 ? -12.718 -2.810 17.027 1.00 92.00 107 PRO A C 1
ATOM 787 O O . PRO A 1 107 ? -12.973 -1.611 17.003 1.00 92.00 107 PRO A O 1
ATOM 790 N N . TRP A 1 108 ? -11.981 -3.388 16.078 1.00 97.56 108 TRP A N 1
ATOM 791 C CA . TRP A 1 108 ? -11.353 -2.655 14.981 1.00 97.56 108 TRP A CA 1
ATOM 792 C C . TRP A 1 108 ? -12.161 -2.711 13.679 1.00 97.56 108 TRP A C 1
ATOM 794 O O . TRP A 1 108 ? -11.646 -2.332 12.629 1.00 97.56 108 TRP A O 1
ATOM 804 N N . GLN A 1 109 ? -13.376 -3.286 13.679 1.00 97.69 109 GLN A N 1
ATOM 805 C CA . GLN A 1 109 ? -14.187 -3.416 12.454 1.00 97.69 109 GLN A CA 1
ATOM 806 C C . GLN A 1 109 ? -14.626 -2.057 11.949 1.00 97.69 109 GLN A C 1
ATOM 808 O O . GLN A 1 109 ? -14.393 -1.739 10.789 1.00 97.69 109 GLN A O 1
ATOM 813 N N . GLU A 1 110 ? -15.078 -1.203 12.858 1.00 98.06 110 GLU A N 1
ATOM 814 C CA . GLU A 1 110 ? -15.440 0.166 12.523 1.00 98.06 110 GLU A CA 1
ATOM 815 C C . GLU A 1 110 ? -14.255 0.968 11.949 1.00 98.06 110 GLU A C 1
ATOM 817 O O . GLU A 1 110 ? -14.417 1.718 10.987 1.00 98.06 110 GLU A O 1
ATOM 822 N N . CYS A 1 111 ? -13.045 0.772 12.491 1.00 98.56 111 CYS A N 1
ATOM 823 C CA . CYS A 1 111 ? -11.828 1.408 11.976 1.00 98.56 111 CYS A CA 1
ATOM 824 C C . CYS A 1 111 ? -11.520 0.962 10.538 1.00 98.56 111 CYS A C 1
ATOM 826 O O . CYS A 1 111 ? -11.153 1.782 9.697 1.00 98.56 111 CYS A O 1
ATOM 828 N N . MET A 1 112 ? -11.682 -0.331 10.247 1.00 98.69 112 MET A N 1
ATOM 829 C CA . MET A 1 112 ? -11.448 -0.888 8.915 1.00 98.69 112 MET A CA 1
ATOM 830 C C . MET A 1 112 ? -12.487 -0.396 7.903 1.00 98.69 112 MET A C 1
ATOM 832 O O . MET A 1 112 ? -12.120 0.008 6.802 1.00 98.69 112 MET A O 1
ATOM 836 N N . ASP A 1 113 ? -13.768 -0.390 8.269 1.00 98.62 113 ASP A N 1
ATOM 837 C CA . ASP A 1 113 ? -14.848 0.073 7.391 1.00 98.62 113 ASP A CA 1
ATOM 838 C C . ASP A 1 113 ? -14.673 1.563 7.052 1.00 98.62 113 ASP A C 1
ATOM 840 O O . ASP A 1 113 ? -14.851 1.998 5.906 1.00 98.62 113 ASP A O 1
ATOM 844 N N . TYR A 1 114 ? -14.223 2.347 8.036 1.00 98.75 114 TYR A N 1
ATOM 845 C CA . TYR A 1 114 ? -13.863 3.742 7.832 1.00 98.75 114 TYR A CA 1
ATOM 846 C C . TYR A 1 114 ? -12.630 3.904 6.928 1.00 98.75 114 TYR A C 1
ATOM 848 O O . TYR A 1 114 ? -12.672 4.704 5.995 1.00 98.75 114 TYR A O 1
ATOM 856 N N . ALA A 1 115 ? -11.575 3.098 7.110 1.00 98.75 115 ALA A N 1
ATOM 857 C CA . ALA A 1 115 ? -10.418 3.088 6.206 1.00 98.75 115 ALA A CA 1
ATOM 858 C C . ALA A 1 115 ? -10.799 2.786 4.754 1.00 98.75 115 ALA A C 1
ATOM 860 O O . ALA A 1 115 ? -10.282 3.430 3.848 1.00 98.75 115 ALA A O 1
ATOM 861 N N . VAL A 1 116 ? -11.706 1.835 4.514 1.00 98.81 116 VAL A N 1
ATOM 862 C CA . VAL A 1 116 ? -12.185 1.517 3.157 1.00 98.81 116 VAL A CA 1
ATOM 863 C C . VAL A 1 116 ? -12.887 2.721 2.526 1.00 98.81 116 VAL A C 1
ATOM 865 O O . VAL A 1 116 ? -12.673 3.011 1.347 1.00 98.81 116 VAL A O 1
ATOM 868 N N . THR A 1 117 ? -13.689 3.444 3.312 1.00 98.81 117 THR A N 1
ATOM 869 C CA . THR A 1 117 ? -14.360 4.676 2.869 1.00 98.81 117 THR A CA 1
ATOM 870 C C . THR A 1 117 ? -13.338 5.754 2.503 1.00 98.81 117 THR A C 1
ATOM 872 O O . THR A 1 117 ? -13.381 6.297 1.399 1.00 98.81 117 THR A O 1
ATOM 875 N N . LEU A 1 118 ? -12.373 6.006 3.389 1.00 98.81 118 LEU A N 1
ATOM 876 C CA . LEU A 1 118 ? -11.323 7.001 3.178 1.00 98.81 118 LEU A CA 1
ATOM 877 C C . LEU A 1 118 ? -10.404 6.657 1.998 1.00 98.81 118 LEU A C 1
ATOM 879 O O . LEU A 1 118 ? -10.082 7.530 1.197 1.00 98.81 118 LEU A O 1
ATOM 883 N N . ALA A 1 119 ? -10.018 5.388 1.839 1.00 98.69 119 ALA A N 1
ATOM 884 C CA . ALA A 1 119 ? -9.205 4.939 0.711 1.00 98.69 119 ALA A CA 1
ATOM 885 C C . ALA A 1 119 ? -9.925 5.163 -0.627 1.00 98.69 119 ALA A C 1
ATOM 887 O O . ALA A 1 119 ? -9.302 5.582 -1.602 1.00 98.69 119 ALA A O 1
ATOM 888 N N . ARG A 1 120 ? -11.248 4.945 -0.675 1.00 98.75 120 ARG A N 1
ATOM 889 C CA . ARG A 1 120 ? -12.058 5.223 -1.869 1.00 98.75 120 ARG A CA 1
ATOM 890 C C . ARG A 1 120 ? -12.099 6.719 -2.189 1.00 98.75 120 ARG A C 1
ATOM 892 O O . ARG A 1 120 ? -11.851 7.078 -3.337 1.00 98.75 120 ARG A O 1
ATOM 899 N N . GLN A 1 121 ? -12.332 7.568 -1.186 1.00 98.69 121 GLN A N 1
ATOM 900 C CA . GLN A 1 121 ? -12.303 9.030 -1.334 1.00 98.69 121 GLN A CA 1
ATOM 901 C C . GLN A 1 121 ? -10.929 9.527 -1.807 1.00 98.69 121 GLN A C 1
ATOM 903 O O . GLN A 1 121 ? -10.836 10.315 -2.744 1.00 98.69 121 GLN A O 1
ATOM 908 N N . ALA A 1 122 ? -9.842 9.022 -1.218 1.00 98.50 122 ALA A N 1
ATOM 909 C CA . ALA A 1 122 ? -8.484 9.326 -1.657 1.00 98.50 122 ALA A CA 1
ATOM 910 C C . ALA A 1 122 ? -8.254 8.917 -3.120 1.00 98.50 122 ALA A C 1
ATOM 912 O O . ALA A 1 122 ? -7.725 9.701 -3.905 1.00 98.50 122 ALA A O 1
ATOM 913 N N . GLY A 1 123 ? -8.707 7.729 -3.527 1.00 98.19 123 GLY A N 1
ATOM 914 C CA . GLY A 1 123 ? -8.553 7.285 -4.910 1.00 98.19 123 GLY A CA 1
ATOM 915 C C . GLY A 1 123 ? -9.395 8.068 -5.923 1.00 98.19 123 GLY A C 1
ATOM 916 O O . GLY A 1 123 ? -8.999 8.168 -7.083 1.00 98.19 123 GLY A O 1
ATOM 917 N N . GLU A 1 124 ? -10.511 8.681 -5.517 1.00 98.06 124 GLU A N 1
ATOM 918 C CA . GLU A 1 124 ? -11.222 9.665 -6.350 1.00 98.06 124 GLU A CA 1
ATOM 919 C C . GLU A 1 124 ? -10.368 10.913 -6.587 1.00 98.06 124 GLU A C 1
ATOM 921 O O . GLU A 1 124 ? -10.255 11.367 -7.726 1.00 98.06 124 GLU A O 1
ATOM 926 N N . VAL A 1 125 ? -9.692 11.411 -5.545 1.00 97.88 125 VAL A N 1
ATOM 927 C CA . VAL A 1 125 ? -8.742 12.527 -5.670 1.00 97.88 125 VAL A CA 1
ATOM 928 C C . VAL A 1 125 ? -7.588 12.161 -6.609 1.00 97.88 125 VAL A C 1
ATOM 930 O O . VAL A 1 125 ? -7.249 12.966 -7.475 1.00 97.88 125 VAL A O 1
ATOM 933 N N . VAL A 1 126 ? -7.030 10.946 -6.503 1.00 97.06 126 VAL A N 1
ATOM 934 C CA . VAL A 1 126 ? -5.995 10.443 -7.430 1.00 97.06 126 VAL A CA 1
ATOM 935 C C . VAL A 1 126 ? -6.505 10.433 -8.873 1.00 97.06 126 VAL A C 1
ATOM 937 O O . VAL A 1 126 ? -5.838 10.952 -9.769 1.00 97.06 126 VAL A O 1
ATOM 940 N N . ARG A 1 127 ? -7.694 9.864 -9.117 1.00 96.81 127 ARG A N 1
ATOM 941 C CA . ARG A 1 127 ? -8.284 9.772 -10.463 1.00 96.81 127 ARG A CA 1
ATOM 942 C C . ARG A 1 127 ? -8.583 11.127 -11.085 1.00 96.81 127 ARG A C 1
ATOM 944 O O . ARG A 1 127 ? -8.569 11.231 -12.308 1.00 96.81 127 ARG A O 1
ATOM 951 N N . GLU A 1 128 ? -8.887 12.138 -10.283 1.00 96.06 128 GLU A N 1
ATOM 952 C CA . GLU A 1 128 ? -9.091 13.484 -10.806 1.00 96.06 128 GLU A CA 1
ATOM 953 C C . GLU A 1 128 ? -7.757 14.178 -11.086 1.00 96.06 128 GLU A C 1
ATOM 955 O O . GLU A 1 128 ? -7.539 14.690 -12.183 1.00 96.06 128 GLU A O 1
ATOM 960 N N . ALA A 1 129 ? -6.814 14.100 -10.146 1.00 95.06 129 ALA A N 1
ATOM 961 C CA . ALA A 1 129 ? -5.505 14.724 -10.289 1.00 95.06 129 ALA A CA 1
ATOM 962 C C . ALA A 1 129 ? -4.692 14.158 -11.469 1.00 95.06 129 ALA A C 1
ATOM 964 O O . ALA A 1 129 ? -3.932 14.895 -12.092 1.00 95.06 129 ALA A O 1
ATOM 965 N N . ILE A 1 130 ? -4.884 12.883 -11.837 1.00 93.25 130 ILE A N 1
ATOM 966 C CA . ILE A 1 130 ? -4.158 12.263 -12.960 1.00 93.25 130 ILE A CA 1
ATOM 967 C C . ILE A 1 130 ? -4.498 12.864 -14.336 1.00 93.25 130 ILE A C 1
ATOM 969 O O . ILE A 1 130 ? -3.694 12.781 -15.270 1.00 93.25 130 ILE A O 1
ATOM 973 N N . LYS A 1 131 ? -5.685 13.474 -14.466 1.00 91.50 131 LYS A N 1
ATOM 974 C CA . LYS A 1 131 ? -6.173 14.083 -15.714 1.00 91.50 131 LYS A CA 1
ATOM 975 C C . LYS A 1 131 ? -5.588 15.476 -15.956 1.00 91.50 131 LYS A C 1
ATOM 977 O O . LYS A 1 131 ? -5.554 15.919 -17.099 1.00 91.50 131 LYS A O 1
ATOM 982 N N . GLY A 1 132 ? -5.166 16.160 -14.894 1.00 87.88 132 GLY A N 1
ATOM 983 C CA . GLY A 1 132 ? -4.664 17.529 -14.946 1.00 87.88 132 GLY A CA 1
ATOM 984 C C . GLY A 1 132 ? -3.151 17.633 -15.145 1.00 87.88 132 GLY A C 1
ATOM 985 O O . GLY A 1 132 ? -2.442 16.644 -15.364 1.00 87.88 132 GLY A O 1
ATOM 986 N N . GLU A 1 133 ? -2.661 18.868 -15.052 1.00 83.75 133 GLU A N 1
ATOM 987 C CA . GLU A 1 133 ? -1.239 19.157 -14.864 1.00 83.75 133 GLU A CA 1
ATOM 988 C C . GLU A 1 133 ? -0.821 18.849 -13.421 1.00 83.75 133 GLU A C 1
ATOM 990 O O . GLU A 1 133 ? -1.579 19.067 -12.475 1.00 83.75 133 GLU A O 1
ATOM 995 N N . MET A 1 134 ? 0.399 18.336 -13.250 1.00 86.94 134 MET A N 1
ATOM 996 C CA . MET A 1 134 ? 0.932 17.943 -11.947 1.00 86.94 134 MET A CA 1
ATOM 997 C C . MET A 1 134 ? 2.102 18.832 -11.560 1.00 86.94 134 MET A C 1
ATOM 999 O O . MET A 1 134 ? 3.039 19.010 -12.336 1.00 86.94 134 MET A O 1
ATOM 1003 N N . ASN A 1 135 ? 2.084 19.322 -10.322 1.00 83.56 135 ASN A N 1
ATOM 1004 C CA . ASN A 1 135 ? 3.265 19.915 -9.712 1.00 83.56 135 ASN A CA 1
ATOM 1005 C C . ASN A 1 135 ? 4.114 18.799 -9.086 1.00 83.56 135 ASN A C 1
ATOM 1007 O O . ASN A 1 135 ? 3.731 18.231 -8.058 1.00 83.56 135 ASN A O 1
ATOM 1011 N N . VAL A 1 136 ? 5.218 18.461 -9.756 1.00 87.81 136 VAL A N 1
ATOM 1012 C CA . VAL A 1 136 ? 6.136 17.382 -9.376 1.00 87.81 136 VAL A CA 1
ATOM 1013 C C . VAL A 1 136 ? 7.342 17.969 -8.654 1.00 87.81 136 VAL A C 1
ATOM 1015 O O . VAL A 1 136 ? 8.026 18.848 -9.172 1.00 87.81 136 VAL A O 1
ATOM 1018 N N . MET A 1 137 ? 7.618 17.442 -7.470 1.00 86.69 137 MET A N 1
ATOM 1019 C CA . MET A 1 137 ? 8.759 17.790 -6.633 1.00 86.69 137 MET A CA 1
ATOM 1020 C C . MET A 1 137 ? 9.659 16.562 -6.450 1.00 86.69 137 MET A C 1
ATOM 1022 O O . MET A 1 137 ? 9.232 15.420 -6.626 1.00 86.69 137 MET A O 1
ATOM 1026 N N . ILE A 1 138 ? 10.920 16.804 -6.098 1.00 81.88 138 ILE A N 1
ATOM 1027 C CA . ILE A 1 138 ? 11.932 15.766 -5.878 1.00 81.88 138 ILE A CA 1
ATOM 1028 C C . ILE A 1 138 ? 12.201 15.643 -4.373 1.00 81.88 138 ILE A C 1
ATOM 1030 O O . ILE A 1 138 ? 12.364 16.656 -3.694 1.00 81.88 138 ILE A O 1
ATOM 1034 N N . LYS A 1 139 ? 12.260 14.405 -3.868 1.00 79.75 139 LYS A N 1
ATOM 1035 C CA . LYS A 1 139 ? 12.600 14.048 -2.482 1.00 79.75 139 LYS A CA 1
ATOM 1036 C C . LYS A 1 139 ? 14.106 13.771 -2.343 1.00 79.75 139 LYS A C 1
ATOM 1038 O O . LYS A 1 139 ? 14.925 14.673 -2.489 1.00 79.75 139 LYS A O 1
ATOM 1043 N N . SER A 1 140 ? 14.494 12.527 -2.046 1.00 76.81 140 SER A N 1
ATOM 1044 C CA . SER A 1 140 ? 15.867 12.159 -1.670 1.00 76.81 140 SER A CA 1
ATOM 1045 C C . SER A 1 140 ? 16.810 11.927 -2.856 1.00 76.81 140 SER A C 1
ATOM 1047 O O . SER A 1 140 ? 18.030 11.909 -2.691 1.00 76.81 140 SER A O 1
ATOM 1049 N N . SER A 1 141 ? 16.267 11.735 -4.060 1.00 76.69 141 SER A N 1
ATOM 1050 C CA . SER A 1 141 ? 17.031 11.552 -5.297 1.00 76.69 141 SER A CA 1
ATOM 1051 C C . SER A 1 141 ? 16.202 11.980 -6.512 1.00 76.69 141 SER A C 1
ATOM 1053 O O . SER A 1 141 ? 14.981 11.979 -6.407 1.00 76.69 141 SER A O 1
ATOM 1055 N N . PRO A 1 142 ? 16.799 12.245 -7.691 1.00 73.25 142 PRO A N 1
ATOM 1056 C CA . PRO A 1 142 ? 16.048 12.639 -8.892 1.00 73.25 142 PRO A CA 1
ATOM 1057 C C . PRO A 1 142 ? 14.971 11.645 -9.362 1.00 73.25 142 PRO A C 1
ATOM 1059 O O . PRO A 1 142 ? 14.116 12.010 -10.159 1.00 73.25 142 PRO A O 1
ATOM 1062 N N . ALA A 1 143 ? 15.024 10.391 -8.899 1.00 68.00 143 ALA A N 1
ATOM 1063 C CA . ALA A 1 143 ? 14.032 9.355 -9.195 1.00 68.00 143 ALA A CA 1
ATOM 1064 C C . ALA A 1 143 ? 12.983 9.173 -8.077 1.00 68.00 143 ALA A C 1
ATOM 1066 O O . ALA A 1 143 ? 12.088 8.344 -8.213 1.00 68.00 143 ALA A O 1
ATOM 1067 N N . ASP A 1 144 ? 13.117 9.909 -6.973 1.00 76.31 144 ASP A N 1
ATOM 1068 C CA . ASP A 1 144 ? 12.233 9.887 -5.809 1.00 76.31 144 ASP A CA 1
ATOM 1069 C C . ASP A 1 144 ? 11.310 11.109 -5.879 1.00 76.31 144 ASP A C 1
ATOM 1071 O O . ASP A 1 144 ? 11.724 12.230 -5.574 1.00 76.31 144 ASP A O 1
ATOM 1075 N N . LEU A 1 145 ? 10.097 10.904 -6.392 1.00 83.19 145 LEU A N 1
ATOM 1076 C CA . LEU A 1 145 ? 9.155 11.970 -6.733 1.00 83.19 145 LEU A CA 1
ATOM 1077 C C . LEU A 1 145 ? 8.052 12.080 -5.681 1.00 83.19 145 LEU A C 1
ATOM 1079 O O . LEU A 1 145 ? 7.606 11.074 -5.143 1.00 83.19 145 LEU A O 1
ATOM 1083 N N . VAL A 1 146 ? 7.571 13.300 -5.458 1.00 87.06 146 VAL A N 1
ATOM 1084 C CA . VAL A 1 146 ? 6.373 13.609 -4.666 1.00 87.06 146 VAL A CA 1
ATOM 1085 C C . VAL A 1 146 ? 5.557 14.667 -5.399 1.00 87.06 146 VAL A C 1
ATOM 1087 O O . VAL A 1 146 ? 6.122 15.551 -6.042 1.00 87.06 146 VAL A O 1
ATOM 1090 N N . THR A 1 147 ? 4.231 14.609 -5.329 1.00 88.69 147 THR A N 1
ATOM 1091 C CA . THR A 1 147 ? 3.363 15.651 -5.888 1.00 88.69 147 THR A CA 1
ATOM 1092 C C . THR A 1 147 ? 2.578 16.369 -4.794 1.00 88.69 147 THR A C 1
ATOM 1094 O O . THR A 1 147 ? 2.430 15.887 -3.670 1.00 88.69 147 THR A O 1
ATOM 1097 N N . ALA A 1 148 ? 2.010 17.530 -5.127 1.00 91.00 148 ALA A N 1
ATOM 1098 C CA . ALA A 1 148 ? 1.060 18.209 -4.240 1.00 91.00 148 ALA A CA 1
ATOM 1099 C C . ALA A 1 148 ? -0.166 17.327 -3.900 1.00 91.00 148 ALA A C 1
ATOM 1101 O O . ALA A 1 148 ? -0.821 17.537 -2.876 1.00 91.00 148 ALA A O 1
ATOM 1102 N N . THR A 1 149 ? -0.476 16.333 -4.742 1.00 93.25 149 THR A N 1
ATOM 1103 C CA . THR A 1 149 ? -1.565 15.376 -4.514 1.00 93.25 149 THR A CA 1
ATOM 1104 C C . THR A 1 149 ? -1.246 14.427 -3.360 1.00 93.25 149 THR A C 1
ATOM 1106 O O . THR A 1 149 ? -2.125 14.209 -2.528 1.00 93.25 149 THR A O 1
ATOM 1109 N N . ASP A 1 150 ? -0.007 13.931 -3.255 1.00 92.56 150 ASP A N 1
ATOM 1110 C CA . ASP A 1 150 ? 0.449 13.061 -2.161 1.00 92.56 150 ASP A CA 1
ATOM 1111 C C . ASP A 1 150 ? 0.220 13.752 -0.804 1.00 92.56 150 ASP A C 1
ATOM 1113 O O . ASP A 1 150 ? -0.493 13.240 0.062 1.00 92.56 150 ASP A O 1
ATOM 1117 N N . GLN A 1 151 ? 0.710 14.990 -0.667 1.00 92.38 151 GLN A N 1
ATOM 1118 C CA . GLN A 1 151 ? 0.563 15.802 0.548 1.00 92.38 151 GLN A CA 1
ATOM 1119 C C . GLN A 1 151 ? -0.906 16.107 0.878 1.00 92.38 151 GLN A C 1
ATOM 1121 O O . GLN A 1 151 ? -1.319 16.066 2.040 1.00 92.38 151 GLN A O 1
ATOM 1126 N N . LYS A 1 152 ? -1.717 16.416 -0.144 1.00 95.38 152 LYS A N 1
ATOM 1127 C CA . LYS A 1 152 ? -3.151 16.691 0.015 1.00 95.38 152 LYS A CA 1
ATOM 1128 C C . LYS A 1 152 ? -3.901 15.465 0.535 1.00 95.38 152 LYS A C 1
ATOM 1130 O O . LYS A 1 152 ? -4.720 15.605 1.445 1.00 95.38 152 LYS A O 1
ATOM 1135 N N . ILE A 1 153 ? -3.648 14.292 -0.047 1.00 97.38 153 ILE A N 1
ATOM 1136 C CA . ILE A 1 153 ? -4.299 13.041 0.353 1.00 97.38 153 ILE A CA 1
ATOM 1137 C C . ILE A 1 153 ? -3.871 12.659 1.764 1.00 97.38 153 ILE A C 1
ATOM 1139 O O . ILE A 1 153 ? -4.738 12.372 2.585 1.00 97.38 153 ILE A O 1
ATOM 1143 N N . GLU A 1 154 ? -2.57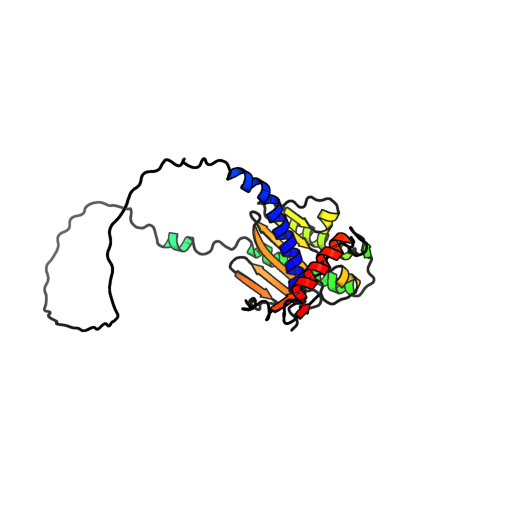8 12.716 2.085 1.00 96.69 154 GLU A N 1
ATOM 1144 C CA . GLU A 1 154 ? -2.113 12.363 3.427 1.00 96.69 154 GLU A CA 1
ATOM 1145 C C . GLU A 1 154 ? -2.741 13.260 4.495 1.00 96.69 154 GLU A C 1
ATOM 1147 O O . GLU A 1 154 ? -3.287 12.761 5.481 1.00 96.69 154 GLU A O 1
ATOM 1152 N N . LYS A 1 155 ? -2.760 14.579 4.261 1.00 97.00 155 LYS A N 1
ATOM 1153 C CA . LYS A 1 155 ? -3.404 15.529 5.170 1.00 97.00 155 LYS A CA 1
ATOM 1154 C C . LYS A 1 155 ? -4.885 15.205 5.367 1.00 97.00 155 LYS A C 1
ATOM 1156 O O . LYS A 1 155 ? -5.342 15.225 6.505 1.00 97.00 155 LYS A O 1
ATOM 1161 N N . MET A 1 156 ? -5.610 14.896 4.288 1.00 98.38 156 MET A N 1
ATOM 1162 C CA . MET A 1 156 ? -7.028 14.522 4.335 1.00 98.38 156 MET A CA 1
ATOM 1163 C C . MET A 1 156 ? -7.255 13.239 5.144 1.00 98.38 156 MET A C 1
ATOM 1165 O O . MET A 1 156 ? -8.143 13.203 5.997 1.00 98.38 156 MET A O 1
ATOM 1169 N N . LEU A 1 157 ? -6.443 12.204 4.915 1.00 98.38 157 LEU A N 1
ATOM 1170 C CA . LEU A 1 157 ? -6.551 10.930 5.623 1.00 98.38 157 LEU A CA 1
ATOM 1171 C C . LEU A 1 157 ? -6.250 11.108 7.115 1.00 98.38 157 LEU A C 1
ATOM 1173 O O . LEU A 1 157 ? -7.069 10.736 7.954 1.00 98.38 157 LEU A O 1
ATOM 1177 N N . ILE A 1 158 ? -5.113 11.727 7.453 1.00 97.69 158 ILE A N 1
ATOM 1178 C CA . ILE A 1 158 ? -4.702 11.941 8.844 1.00 97.69 158 ILE A CA 1
ATOM 1179 C C . ILE A 1 158 ? -5.716 12.817 9.580 1.00 97.69 158 ILE A C 1
ATOM 1181 O O . ILE A 1 158 ? -6.108 12.462 10.689 1.00 97.69 158 ILE A O 1
ATOM 1185 N N . SER A 1 159 ? -6.180 13.929 8.993 1.00 98.00 159 SER A N 1
ATOM 1186 C CA . SER A 1 159 ? -7.140 14.810 9.672 1.00 98.00 159 SER A CA 1
ATOM 1187 C C . SER A 1 159 ? -8.459 14.099 9.961 1.00 98.00 159 SER A C 1
ATOM 1189 O O . SER A 1 159 ? -8.944 14.166 11.086 1.00 98.00 159 SER A O 1
ATOM 1191 N N . SER A 1 160 ? -8.994 13.366 8.980 1.00 98.50 160 SER A N 1
ATOM 1192 C CA . SER A 1 160 ? -10.275 12.660 9.107 1.00 98.50 160 SER A CA 1
ATOM 1193 C C . SER A 1 160 ? -10.201 11.544 10.153 1.00 98.50 160 SER A C 1
ATOM 1195 O O . SER A 1 160 ? -11.075 11.397 11.006 1.00 98.50 160 SER A O 1
ATOM 1197 N N . ILE A 1 161 ? -9.105 10.781 10.147 1.00 98.44 161 ILE A N 1
ATOM 1198 C CA . ILE A 1 161 ? -8.874 9.729 11.138 1.00 98.44 161 ILE A CA 1
ATOM 1199 C C . ILE A 1 161 ? -8.647 10.326 12.526 1.00 98.44 161 ILE A C 1
ATOM 1201 O O . ILE A 1 161 ? -9.170 9.789 13.496 1.00 98.44 161 ILE A O 1
ATOM 1205 N N . LYS A 1 162 ? -7.889 11.419 12.647 1.00 97.94 162 LYS A N 1
ATOM 1206 C CA . LYS A 1 162 ? -7.594 12.062 13.934 1.00 97.94 162 LYS A CA 1
ATOM 1207 C C . LYS A 1 162 ? -8.832 12.699 14.559 1.00 97.94 162 LYS A C 1
ATOM 1209 O O . LYS A 1 162 ? -8.963 12.681 15.776 1.00 97.94 162 LYS A O 1
ATOM 1214 N N . GLU A 1 163 ? -9.742 13.225 13.745 1.00 98.31 163 GLU A N 1
ATOM 1215 C CA . GLU A 1 163 ? -11.041 13.718 14.206 1.00 98.31 163 GLU A CA 1
ATOM 1216 C C . GLU A 1 163 ? -11.884 12.586 14.806 1.00 98.31 163 GLU A C 1
ATOM 1218 O O . GLU A 1 163 ? -12.435 12.732 15.896 1.00 98.31 163 GLU A O 1
ATOM 1223 N N . LYS A 1 164 ? -11.930 11.427 14.137 1.00 98.38 164 LYS A N 1
ATOM 1224 C CA . LYS A 1 164 ? -12.712 10.272 14.598 1.00 98.38 164 LYS A CA 1
ATOM 1225 C C . LYS A 1 164 ? -12.046 9.491 15.739 1.00 98.38 164 LYS A C 1
ATOM 1227 O O . LYS A 1 164 ? -12.728 8.979 16.623 1.00 98.38 164 LYS A O 1
ATOM 1232 N N . TYR A 1 165 ? -10.719 9.396 15.725 1.00 98.12 165 TYR A N 1
ATOM 1233 C CA . TYR A 1 165 ? -9.908 8.600 16.647 1.00 98.12 165 TYR A CA 1
ATOM 1234 C C . TYR A 1 165 ? -8.739 9.432 17.211 1.00 98.12 165 TYR A C 1
ATOM 1236 O O . TYR A 1 165 ? -7.574 9.173 16.894 1.00 98.12 165 TYR A O 1
ATOM 1244 N N . PRO A 1 166 ? -9.015 10.430 18.071 1.00 97.88 166 PRO A N 1
ATOM 1245 C CA . PRO A 1 166 ? -8.017 11.408 18.520 1.00 97.88 166 PRO A CA 1
ATOM 1246 C C . PRO A 1 166 ? -6.879 10.823 19.366 1.00 97.88 166 PRO A C 1
ATOM 1248 O O . PRO A 1 166 ? -5.835 11.456 19.505 1.00 97.88 166 PRO A O 1
ATOM 1251 N N . SER A 1 167 ? -7.061 9.626 19.932 1.00 97.75 167 SER A N 1
ATOM 1252 C CA . SER A 1 167 ? -6.036 8.911 20.704 1.00 97.75 167 SER A CA 1
ATOM 1253 C C . SER A 1 167 ? -5.119 8.026 19.851 1.00 97.75 167 SER A C 1
ATOM 1255 O O . SER A 1 167 ? -4.151 7.476 20.378 1.00 97.75 167 SER A O 1
ATOM 1257 N N . HIS A 1 168 ? -5.412 7.845 18.559 1.00 97.94 168 HIS A N 1
ATOM 1258 C CA . HIS A 1 168 ? -4.614 6.988 17.683 1.00 97.94 168 HIS A CA 1
ATOM 1259 C C . HIS A 1 168 ? -3.361 7.724 17.184 1.00 97.94 168 HIS A C 1
ATOM 1261 O O . HIS A 1 168 ? -3.322 8.948 17.071 1.00 97.94 168 HIS A O 1
ATOM 1267 N N . SER A 1 169 ? -2.317 6.953 16.888 1.00 97.31 169 SER A N 1
ATOM 1268 C CA . SER A 1 169 ? -1.036 7.437 16.363 1.00 97.31 169 SER A CA 1
ATOM 1269 C C . SER A 1 169 ? -0.958 7.292 14.842 1.00 97.31 169 SER A C 1
ATOM 1271 O O . SER A 1 169 ? -1.736 6.549 14.241 1.00 97.31 169 SER A O 1
ATOM 1273 N N . PHE A 1 170 ? -0.001 7.976 14.214 1.00 96.25 170 PHE A N 1
ATOM 1274 C CA . PHE A 1 170 ? 0.153 8.016 12.760 1.00 96.25 170 PHE A CA 1
ATOM 1275 C C . PHE A 1 170 ? 1.609 7.816 12.345 1.00 96.25 170 PHE A C 1
ATOM 1277 O O . PHE A 1 170 ? 2.522 8.290 13.017 1.00 96.25 170 PHE A O 1
ATOM 1284 N N . ILE A 1 171 ? 1.807 7.125 11.224 1.00 94.75 171 ILE A N 1
ATOM 1285 C CA . ILE A 1 171 ? 3.061 7.062 10.474 1.00 94.75 171 ILE A CA 1
ATOM 1286 C C . ILE A 1 171 ? 2.690 7.274 9.001 1.00 94.75 171 ILE A C 1
ATOM 1288 O O . ILE A 1 171 ? 2.252 6.339 8.334 1.00 94.75 171 ILE A O 1
ATOM 1292 N N . GLY A 1 172 ? 2.806 8.510 8.518 1.00 90.62 172 GLY A N 1
ATOM 1293 C CA . GLY A 1 172 ? 2.592 8.874 7.112 1.00 90.62 172 GLY A CA 1
ATOM 1294 C C . GLY A 1 172 ? 3.917 9.037 6.372 1.00 90.62 172 GLY A C 1
ATOM 1295 O O . GLY A 1 172 ? 4.896 9.489 6.968 1.00 90.62 172 GLY A O 1
ATOM 1296 N N . GLU A 1 173 ? 3.972 8.665 5.094 1.00 83.88 173 GLU A N 1
ATOM 1297 C CA . GLU A 1 173 ? 5.180 8.835 4.283 1.00 83.88 173 GLU A CA 1
ATOM 1298 C C . GLU A 1 173 ? 5.626 10.303 4.205 1.00 83.88 173 GLU A C 1
ATOM 1300 O O . GLU A 1 173 ? 6.803 10.603 4.435 1.00 83.88 173 GLU A O 1
ATOM 1305 N N . GLU A 1 174 ? 4.706 11.220 3.909 1.00 82.50 174 GLU A N 1
ATOM 1306 C CA . GLU A 1 174 ? 5.037 12.634 3.724 1.00 82.50 174 GLU A CA 1
ATOM 1307 C C . GLU A 1 174 ? 5.297 13.339 5.056 1.00 82.50 174 GLU A C 1
ATOM 1309 O O . GLU A 1 174 ? 6.178 14.193 5.151 1.00 82.50 174 GLU A O 1
ATOM 1314 N N . SER A 1 175 ? 4.613 12.926 6.119 1.00 81.38 175 SER A N 1
ATOM 1315 C CA . SER A 1 175 ? 4.837 13.398 7.485 1.00 81.38 175 SER A CA 1
ATOM 1316 C C . SER A 1 175 ? 6.238 13.023 7.973 1.00 81.38 175 SER A C 1
ATOM 1318 O O . SER A 1 175 ? 6.957 13.857 8.526 1.00 81.38 175 SER A O 1
ATOM 1320 N N . VAL A 1 176 ? 6.683 11.789 7.707 1.00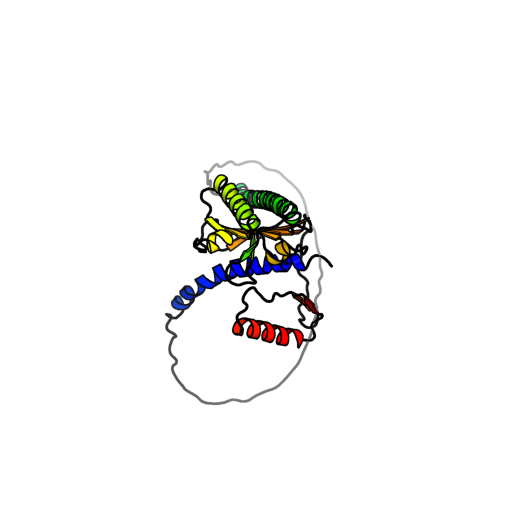 84.12 176 VAL A N 1
ATOM 1321 C CA . VAL A 1 176 ? 8.053 11.353 8.021 1.00 84.12 176 VAL A CA 1
ATOM 1322 C C . VAL A 1 176 ? 9.077 12.116 7.178 1.00 84.12 176 VAL A C 1
ATOM 1324 O O . VAL A 1 176 ? 10.107 12.532 7.708 1.00 84.12 176 VAL A O 1
ATOM 1327 N N . ALA A 1 177 ? 8.794 12.364 5.894 1.00 76.56 177 ALA A N 1
ATOM 1328 C CA . ALA A 1 177 ? 9.649 13.200 5.048 1.00 76.56 177 ALA A CA 1
ATOM 1329 C C . ALA A 1 177 ? 9.738 14.656 5.552 1.00 76.56 177 ALA A C 1
ATOM 1331 O O . ALA A 1 177 ? 10.791 15.282 5.433 1.00 76.56 177 ALA A O 1
ATOM 1332 N N . ALA A 1 178 ? 8.676 15.171 6.179 1.00 79.81 178 ALA A N 1
ATOM 1333 C CA . ALA A 1 178 ? 8.632 16.483 6.826 1.00 79.81 178 ALA A CA 1
ATOM 1334 C C . ALA A 1 178 ? 9.287 16.521 8.226 1.00 79.81 178 ALA A C 1
ATOM 1336 O O . ALA A 1 178 ? 9.322 17.577 8.859 1.00 79.81 178 ALA A O 1
ATOM 1337 N N . GLY A 1 179 ? 9.835 15.399 8.707 1.00 82.25 179 GLY A N 1
ATOM 1338 C CA . GLY A 1 179 ? 10.589 15.316 9.961 1.00 82.25 179 GLY A CA 1
ATOM 1339 C C . GLY A 1 179 ? 9.835 14.694 11.139 1.00 82.25 179 GLY A C 1
ATOM 1340 O O . GLY A 1 179 ? 10.379 14.654 12.247 1.00 82.25 179 GLY A O 1
ATOM 1341 N N . GLU A 1 180 ? 8.617 14.179 10.940 1.00 84.00 180 GLU A N 1
ATOM 1342 C CA . GLU A 1 180 ? 7.942 13.402 11.979 1.00 84.00 180 GLU A CA 1
ATOM 1343 C C . GLU A 1 180 ? 8.649 12.064 12.244 1.00 84.00 180 GLU A C 1
ATOM 1345 O O . GLU A 1 180 ? 9.303 11.459 11.389 1.00 84.00 180 GLU A O 1
ATOM 1350 N N . LYS A 1 181 ? 8.527 11.572 13.479 1.00 81.44 181 LYS A N 1
ATOM 1351 C CA . LYS A 1 181 ? 9.184 10.333 13.897 1.00 81.44 181 LYS A CA 1
ATOM 1352 C C . LYS A 1 181 ? 8.423 9.116 13.371 1.00 81.44 181 LYS A C 1
ATOM 1354 O O . LYS A 1 181 ? 7.295 8.867 13.772 1.00 81.44 181 LYS A O 1
ATOM 1359 N N . SER A 1 182 ? 9.097 8.270 12.597 1.00 87.06 182 SER A N 1
ATOM 1360 C CA . SER A 1 182 ? 8.598 6.938 12.223 1.00 87.06 182 SER A CA 1
ATOM 1361 C C . SER A 1 182 ? 8.834 5.914 13.349 1.00 87.06 182 SER A C 1
ATOM 1363 O O . SER A 1 182 ? 9.679 5.025 13.215 1.00 87.06 182 SER A O 1
ATOM 1365 N N . VAL A 1 183 ? 8.126 6.043 14.476 1.00 88.00 183 VAL A N 1
ATOM 1366 C CA . VAL A 1 183 ? 8.247 5.132 15.632 1.00 88.00 183 VAL A CA 1
ATOM 1367 C C . VAL A 1 183 ? 6.952 4.358 15.837 1.00 88.00 183 VAL A C 1
ATOM 1369 O O . VAL A 1 183 ? 5.910 4.938 16.130 1.00 88.00 183 VAL A O 1
ATOM 1372 N N . LEU A 1 184 ? 7.034 3.032 15.732 1.00 91.50 184 LEU A N 1
ATOM 1373 C CA . LEU A 1 184 ? 5.906 2.143 15.983 1.00 91.50 184 LEU A CA 1
ATOM 1374 C C . LEU A 1 184 ? 5.825 1.787 17.473 1.00 91.50 184 LEU A C 1
ATOM 1376 O O . LEU A 1 184 ? 6.760 1.218 18.041 1.00 91.50 184 LEU A O 1
ATOM 1380 N N . THR A 1 185 ? 4.699 2.112 18.104 1.00 93.50 185 THR A N 1
ATOM 1381 C CA . THR A 1 185 ? 4.434 1.833 19.525 1.00 93.50 185 THR A CA 1
ATOM 1382 C C . THR A 1 185 ? 3.352 0.763 19.681 1.00 93.50 185 THR A C 1
ATOM 1384 O O . THR A 1 185 ? 2.857 0.214 18.697 1.00 93.50 185 THR A O 1
ATOM 1387 N N . ASP A 1 186 ? 2.991 0.433 20.922 1.00 96.00 186 ASP A N 1
ATOM 1388 C CA . ASP A 1 186 ? 1.897 -0.507 21.181 1.00 96.00 186 ASP A CA 1
ATOM 1389 C C . ASP A 1 186 ? 0.503 0.112 20.967 1.00 96.00 186 ASP A C 1
ATOM 1391 O O . ASP A 1 186 ? -0.483 -0.614 20.826 1.00 96.00 186 ASP A O 1
ATOM 1395 N N . SER A 1 187 ? 0.420 1.441 20.868 1.00 97.06 187 SER A N 1
ATOM 1396 C CA . SER A 1 187 ? -0.823 2.166 20.606 1.00 97.06 187 SER A CA 1
ATOM 1397 C C . SER A 1 187 ? -1.405 1.853 19.218 1.00 97.06 187 SER A C 1
ATOM 1399 O O . SER A 1 187 ? -0.644 1.615 18.271 1.00 97.06 187 SER A O 1
ATOM 1401 N N . PRO A 1 188 ? -2.741 1.931 19.053 1.00 98.31 188 PRO A N 1
ATOM 1402 C CA . PRO A 1 188 ? -3.387 1.940 17.744 1.00 98.31 188 PRO A CA 1
ATOM 1403 C C . PRO A 1 188 ? -2.727 2.955 16.809 1.00 98.31 188 PRO A C 1
ATOM 1405 O O . PRO A 1 188 ? -2.741 4.156 17.084 1.00 98.31 188 PRO A O 1
ATOM 1408 N N . THR A 1 189 ? -2.116 2.471 15.732 1.00 98.25 189 THR A N 1
ATOM 1409 C CA . THR A 1 189 ? -1.319 3.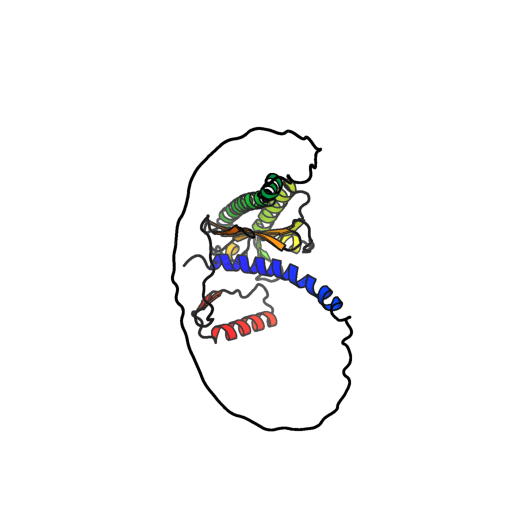296 14.817 1.00 98.25 189 THR A CA 1
ATOM 1410 C C . THR A 1 189 ? -1.760 3.064 13.379 1.00 98.25 189 THR A C 1
ATOM 1412 O O . THR A 1 189 ? -1.831 1.921 12.923 1.00 98.25 189 THR A O 1
ATOM 1415 N N . TRP A 1 190 ? -2.039 4.155 12.669 1.00 98.38 190 TRP A N 1
ATOM 1416 C CA . TRP A 1 190 ? -2.349 4.166 11.243 1.00 98.38 190 TRP A CA 1
ATOM 1417 C C . TRP A 1 190 ? -1.069 4.417 10.455 1.00 98.38 190 TRP A C 1
ATOM 1419 O O . TRP A 1 190 ? -0.405 5.433 10.652 1.00 98.38 190 TRP A O 1
ATOM 1429 N N . ILE A 1 191 ? -0.722 3.492 9.570 1.00 97.94 191 ILE A N 1
ATOM 1430 C CA . ILE A 1 191 ? 0.436 3.594 8.684 1.00 97.94 191 ILE A CA 1
ATOM 1431 C C . ILE A 1 191 ? -0.102 3.881 7.284 1.00 97.94 191 ILE A C 1
ATOM 1433 O O . ILE A 1 191 ? -0.873 3.080 6.751 1.00 97.94 191 ILE A O 1
ATOM 1437 N N . ILE A 1 192 ? 0.255 5.030 6.716 1.00 97.00 192 ILE A N 1
ATOM 1438 C CA . ILE A 1 192 ? -0.386 5.587 5.522 1.00 97.00 192 ILE A CA 1
ATOM 1439 C C . ILE A 1 192 ? 0.665 5.846 4.443 1.00 97.00 192 ILE A C 1
ATOM 1441 O O . ILE A 1 192 ? 1.686 6.480 4.698 1.00 97.00 192 ILE A O 1
ATOM 1445 N N . ASP A 1 193 ? 0.375 5.368 3.237 1.00 95.88 193 ASP A N 1
ATOM 1446 C CA . ASP A 1 193 ? 1.072 5.729 2.005 1.00 95.88 193 ASP A CA 1
ATOM 1447 C C . ASP A 1 193 ? 0.019 6.356 1.064 1.00 95.88 193 ASP A C 1
ATOM 1449 O O . ASP A 1 193 ? -0.885 5.643 0.597 1.00 95.88 193 ASP A O 1
ATOM 1453 N N . PRO A 1 194 ? 0.016 7.695 0.897 1.00 95.19 194 PRO A N 1
ATOM 1454 C CA . PRO A 1 194 ? -1.072 8.406 0.228 1.00 95.19 194 PRO A CA 1
ATOM 1455 C C . PRO A 1 194 ? -1.144 8.104 -1.271 1.00 95.19 194 PRO A C 1
ATOM 1457 O O . PRO A 1 194 ? -2.244 8.086 -1.823 1.00 95.19 194 PRO A O 1
ATOM 1460 N N . ILE A 1 195 ? 0.001 7.869 -1.917 1.00 96.06 195 ILE A N 1
ATOM 1461 C CA . ILE A 1 195 ? 0.125 7.455 -3.316 1.00 96.06 195 ILE A CA 1
ATOM 1462 C C . ILE A 1 195 ? 1.355 6.544 -3.427 1.00 96.06 195 ILE A C 1
ATOM 1464 O O . ILE A 1 195 ? 2.467 6.995 -3.678 1.00 96.06 195 ILE A O 1
ATOM 1468 N N . ASP A 1 196 ? 1.146 5.235 -3.343 1.00 93.06 196 ASP A N 1
ATOM 1469 C CA . ASP A 1 196 ? 2.187 4.278 -3.691 1.00 93.06 196 ASP A CA 1
ATOM 1470 C C . ASP A 1 196 ? 2.251 4.127 -5.215 1.00 93.06 196 ASP A C 1
ATOM 1472 O O . ASP A 1 196 ? 1.254 3.837 -5.895 1.00 93.06 196 ASP A O 1
ATOM 1476 N N . GLY A 1 197 ? 3.448 4.352 -5.752 1.00 91.88 197 GLY A N 1
ATOM 1477 C CA . GLY A 1 197 ? 3.685 4.497 -7.181 1.00 91.88 197 GLY A CA 1
ATOM 1478 C C . GLY A 1 197 ? 3.622 5.947 -7.659 1.00 91.88 197 GLY A C 1
ATOM 1479 O O . GLY A 1 197 ? 3.127 6.188 -8.756 1.00 91.88 197 GLY A O 1
ATOM 1480 N N . THR A 1 198 ? 4.148 6.919 -6.904 1.00 91.50 198 THR A N 1
ATOM 1481 C CA . THR A 1 198 ? 4.190 8.332 -7.327 1.00 91.50 198 THR A CA 1
ATOM 1482 C C . THR A 1 198 ? 4.841 8.527 -8.701 1.00 91.50 198 THR A C 1
ATOM 1484 O O . THR A 1 198 ? 4.343 9.299 -9.514 1.00 91.50 198 THR A O 1
ATOM 1487 N N . THR A 1 199 ? 5.889 7.767 -9.041 1.00 92.31 199 THR A N 1
ATOM 1488 C CA . THR A 1 199 ? 6.452 7.758 -10.406 1.00 92.31 199 THR A CA 1
ATOM 1489 C C . THR A 1 199 ? 5.419 7.320 -11.448 1.00 92.31 199 THR A C 1
ATOM 1491 O O . THR A 1 199 ? 5.273 7.971 -12.481 1.00 92.31 199 THR A O 1
ATOM 1494 N N . ASN A 1 200 ? 4.654 6.260 -11.171 1.00 94.06 200 ASN A N 1
ATOM 1495 C CA . ASN A 1 200 ? 3.578 5.816 -12.059 1.00 94.06 200 ASN A CA 1
ATOM 1496 C C . ASN A 1 200 ? 2.506 6.896 -12.195 1.00 94.06 200 ASN A C 1
ATOM 1498 O O . ASN A 1 200 ? 2.069 7.175 -13.306 1.00 94.06 200 ASN A O 1
ATOM 1502 N N . PHE A 1 201 ? 2.132 7.543 -11.091 1.00 94.38 201 PHE A N 1
ATOM 1503 C CA . PHE A 1 201 ? 1.182 8.648 -11.086 1.00 94.38 201 PHE A CA 1
ATOM 1504 C C . PHE A 1 201 ? 1.653 9.802 -11.981 1.00 94.38 201 PHE A C 1
ATOM 1506 O O . PHE A 1 201 ? 0.934 10.172 -12.908 1.00 94.38 201 PHE A O 1
ATOM 1513 N N . VAL A 1 202 ? 2.890 10.278 -11.798 1.00 93.56 202 VAL A N 1
ATOM 1514 C CA . VAL A 1 202 ? 3.507 11.343 -12.612 1.00 93.56 202 VAL A CA 1
ATOM 1515 C C . VAL A 1 202 ? 3.511 11.002 -14.104 1.00 93.56 202 VAL A C 1
ATOM 1517 O O . VAL A 1 202 ? 3.229 11.855 -14.946 1.00 93.56 202 VAL A O 1
ATOM 1520 N N . HIS A 1 203 ? 3.780 9.742 -14.446 1.00 94.38 203 HIS A N 1
ATOM 1521 C CA . HIS A 1 203 ? 3.817 9.272 -15.832 1.00 94.38 203 HIS A CA 1
ATOM 1522 C C . HIS A 1 203 ? 2.475 8.748 -16.361 1.00 94.38 203 HIS A C 1
ATOM 1524 O O . HIS A 1 203 ? 2.414 8.261 -17.489 1.00 94.38 203 HIS A O 1
ATOM 1530 N N . ARG A 1 204 ? 1.393 8.857 -15.581 1.00 94.50 204 ARG A N 1
ATOM 1531 C CA . ARG A 1 204 ? 0.058 8.329 -15.912 1.00 94.50 204 ARG A CA 1
ATOM 1532 C C . ARG A 1 204 ? 0.041 6.820 -16.209 1.00 94.50 204 ARG A C 1
ATOM 1534 O O . ARG A 1 204 ? -0.814 6.332 -16.946 1.00 94.50 204 ARG A O 1
ATOM 1541 N N . PHE A 1 205 ? 0.977 6.070 -15.631 1.00 94.62 205 PHE A N 1
ATOM 1542 C CA . PHE A 1 205 ? 1.020 4.615 -15.722 1.00 94.62 205 PHE A CA 1
ATOM 1543 C C . PHE A 1 205 ? -0.040 4.000 -14.788 1.00 94.62 205 PHE A C 1
ATOM 1545 O O . PHE A 1 205 ? -0.161 4.433 -13.640 1.00 94.62 205 PHE A O 1
ATOM 1552 N N . PRO A 1 206 ? -0.830 3.000 -15.231 1.00 92.94 206 PRO A N 1
ATOM 1553 C CA . PRO A 1 206 ? -2.125 2.675 -14.625 1.00 92.94 206 PRO A CA 1
ATOM 1554 C C . PRO A 1 206 ? -2.067 1.856 -13.321 1.00 92.94 206 PRO A C 1
ATOM 1556 O O . PRO A 1 206 ? -3.042 1.196 -12.966 1.00 92.94 206 PRO A O 1
ATOM 1559 N N . PHE A 1 207 ? -0.956 1.907 -12.585 1.00 94.19 207 PHE A N 1
ATOM 1560 C CA . PHE A 1 207 ? -0.786 1.217 -11.305 1.00 94.19 207 PHE A CA 1
ATOM 1561 C C . PHE A 1 207 ? -0.365 2.209 -10.226 1.00 94.19 207 PHE A C 1
ATOM 1563 O O . PHE A 1 207 ? 0.820 2.464 -10.016 1.00 94.19 207 PHE A O 1
ATOM 1570 N N . VAL A 1 208 ? -1.378 2.768 -9.571 1.00 95.06 208 VAL A N 1
ATOM 1571 C CA . VAL A 1 208 ? -1.261 3.761 -8.502 1.00 95.06 208 VAL A CA 1
ATOM 1572 C C . VAL A 1 208 ? -2.205 3.347 -7.384 1.00 95.06 208 VAL A C 1
ATOM 1574 O O . VAL A 1 208 ? -3.379 3.066 -7.658 1.00 95.06 208 VAL A O 1
ATOM 1577 N N . ALA A 1 209 ? -1.710 3.293 -6.149 1.00 97.88 209 ALA A N 1
ATOM 1578 C CA . ALA A 1 209 ? -2.493 2.819 -5.019 1.00 97.88 209 ALA A CA 1
ATOM 1579 C C . ALA A 1 209 ? -2.497 3.786 -3.834 1.00 97.88 209 ALA A C 1
ATOM 1581 O O . ALA A 1 209 ? -1.506 4.442 -3.555 1.00 97.88 209 ALA A O 1
ATOM 1582 N N . VAL A 1 210 ? -3.608 3.820 -3.101 1.00 98.19 210 VAL A N 1
ATOM 1583 C CA . VAL A 1 210 ? -3.658 4.369 -1.737 1.00 98.19 210 VAL A CA 1
ATOM 1584 C C . VAL A 1 210 ? -3.525 3.193 -0.775 1.00 98.19 210 VAL A C 1
ATOM 1586 O O . VAL A 1 210 ? -4.278 2.224 -0.915 1.00 98.19 210 VAL A O 1
ATOM 1589 N N . SER A 1 211 ? -2.612 3.258 0.197 1.00 98.06 211 SER A N 1
ATOM 1590 C CA . SER A 1 211 ? -2.417 2.190 1.187 1.00 98.06 211 SER A CA 1
ATOM 1591 C C . SER A 1 211 ? -2.617 2.696 2.614 1.00 98.06 211 SER A C 1
ATOM 1593 O O . SER A 1 211 ? -2.020 3.684 3.036 1.00 98.06 211 SER A O 1
ATOM 1595 N N . ILE A 1 212 ? -3.443 1.979 3.378 1.00 98.62 212 ILE A N 1
ATOM 1596 C CA . ILE A 1 212 ? -3.717 2.232 4.794 1.00 98.62 212 ILE A CA 1
ATOM 1597 C C . ILE A 1 212 ? -3.565 0.912 5.544 1.00 98.62 212 ILE A C 1
ATOM 1599 O O . ILE A 1 212 ? -4.325 -0.032 5.326 1.00 98.62 212 ILE A O 1
ATOM 1603 N N . GLY A 1 213 ? -2.613 0.839 6.465 1.00 98.38 213 GLY A N 1
ATOM 1604 C CA . GLY A 1 213 ? -2.523 -0.252 7.429 1.00 98.38 213 GLY A CA 1
ATOM 1605 C C . GLY A 1 213 ? -2.779 0.231 8.840 1.00 98.38 213 GLY A C 1
ATOM 1606 O O . GLY A 1 213 ? -2.566 1.394 9.174 1.00 98.38 213 GLY A O 1
ATOM 1607 N N . PHE A 1 214 ? -3.235 -0.689 9.674 1.00 98.50 214 PHE A N 1
ATOM 1608 C CA . PHE A 1 214 ? -3.549 -0.409 11.060 1.00 98.50 214 PHE A CA 1
ATOM 1609 C C . PHE A 1 214 ? -2.926 -1.464 11.958 1.00 98.50 214 PHE A C 1
ATOM 1611 O O . PHE A 1 214 ? -3.115 -2.670 11.757 1.00 98.50 214 PHE A O 1
ATOM 1618 N N . THR A 1 215 ? -2.180 -0.994 12.952 1.00 98.00 215 THR A N 1
ATOM 1619 C CA . THR A 1 215 ? -1.472 -1.842 13.906 1.00 98.00 215 THR A CA 1
ATOM 1620 C C . THR A 1 215 ? -1.920 -1.575 15.329 1.00 98.00 215 THR A C 1
ATOM 1622 O O . THR A 1 215 ? -2.143 -0.425 15.701 1.00 98.00 215 THR A O 1
ATOM 1625 N N . VAL A 1 216 ? -1.933 -2.622 16.148 1.00 97.31 216 VAL A N 1
ATOM 1626 C CA . VAL A 1 216 ? -2.104 -2.551 17.604 1.00 97.31 216 VAL A CA 1
ATOM 1627 C C . VAL A 1 216 ? -1.059 -3.463 18.235 1.00 97.31 216 VAL A C 1
ATOM 1629 O O . VAL A 1 216 ? -0.816 -4.558 17.728 1.00 97.31 216 VAL A O 1
ATOM 1632 N N . ASN A 1 217 ? -0.407 -3.035 19.320 1.00 96.06 217 ASN A N 1
ATOM 1633 C CA . ASN A 1 217 ? 0.696 -3.781 19.943 1.00 96.06 217 ASN A CA 1
ATOM 1634 C C . ASN A 1 217 ? 1.794 -4.149 18.929 1.00 96.06 217 ASN A C 1
ATOM 1636 O O . ASN A 1 217 ? 2.265 -5.289 18.896 1.00 96.06 217 ASN A O 1
ATOM 1640 N N . LYS A 1 218 ? 2.117 -3.204 18.030 1.00 95.06 218 LYS A N 1
ATOM 1641 C CA . LYS A 1 218 ? 3.061 -3.363 16.909 1.00 95.06 218 LYS A CA 1
ATOM 1642 C C . LYS A 1 218 ? 2.722 -4.489 15.918 1.00 95.06 218 LYS A C 1
ATOM 1644 O O . LYS A 1 218 ? 3.556 -4.849 15.096 1.00 95.06 218 LYS A O 1
ATOM 1649 N N . LYS A 1 219 ? 1.506 -5.043 15.961 1.00 94.69 219 LYS A N 1
ATOM 1650 C CA . LYS A 1 219 ? 1.044 -6.117 15.071 1.00 94.69 219 LYS A CA 1
ATOM 1651 C C . LYS A 1 219 ? -0.012 -5.592 14.112 1.00 94.69 219 LYS A C 1
ATOM 1653 O O . LYS A 1 219 ? -0.913 -4.871 14.525 1.00 94.69 219 LYS A O 1
ATOM 1658 N N . MET A 1 220 ? 0.081 -5.992 12.846 1.00 95.81 220 MET A N 1
ATOM 1659 C CA . MET A 1 220 ? -0.934 -5.692 11.833 1.00 95.81 220 MET A CA 1
ATOM 1660 C C . MET A 1 220 ? -2.282 -6.319 12.212 1.00 95.81 220 MET A C 1
ATOM 1662 O O . MET A 1 220 ? -2.371 -7.533 12.406 1.00 95.81 220 MET A O 1
ATOM 1666 N N . GLU A 1 221 ? -3.327 -5.495 12.272 1.00 98.06 221 GLU A N 1
ATOM 1667 C CA . GLU A 1 221 ? -4.705 -5.927 12.530 1.00 98.06 221 GLU A CA 1
ATOM 1668 C C . GLU A 1 221 ? -5.549 -5.893 11.247 1.00 98.06 221 GLU A C 1
ATOM 1670 O O . GLU A 1 221 ? -6.272 -6.852 10.955 1.00 98.06 221 GLU A O 1
ATOM 1675 N N . PHE A 1 222 ? -5.389 -4.858 10.415 1.00 98.62 222 PHE A N 1
ATOM 1676 C CA . PHE A 1 222 ? -5.937 -4.834 9.057 1.00 98.62 222 PHE A CA 1
ATOM 1677 C C . PHE A 1 222 ? -5.082 -4.014 8.082 1.00 98.62 222 PHE A C 1
ATOM 1679 O O . PHE A 1 222 ? -4.245 -3.204 8.482 1.00 98.62 222 PHE A O 1
ATOM 1686 N N . GLY A 1 223 ? -5.322 -4.224 6.789 1.00 98.44 223 GLY A N 1
ATOM 1687 C CA . GLY A 1 223 ? -4.784 -3.423 5.695 1.00 98.44 223 GLY A CA 1
ATOM 1688 C C . GLY A 1 223 ? -5.826 -3.190 4.604 1.00 98.44 223 GLY A C 1
ATOM 1689 O O . GLY A 1 223 ? -6.657 -4.060 4.330 1.00 98.44 223 GLY A O 1
ATOM 1690 N N . VAL A 1 224 ? -5.767 -2.013 3.993 1.00 98.81 224 VAL A N 1
ATOM 1691 C CA . VAL A 1 224 ? -6.590 -1.568 2.869 1.00 98.81 224 VAL A CA 1
ATOM 1692 C C . VAL A 1 224 ? -5.650 -1.017 1.802 1.00 98.81 224 VAL A C 1
ATOM 1694 O O . VAL A 1 224 ? -4.872 -0.111 2.080 1.00 98.81 224 VAL A O 1
ATOM 1697 N N . VAL A 1 225 ? -5.719 -1.562 0.589 1.00 98.75 225 VAL A N 1
ATOM 1698 C CA . VAL A 1 225 ? -4.969 -1.074 -0.574 1.00 98.75 225 VAL A CA 1
ATOM 1699 C C . VAL A 1 225 ? -5.950 -0.852 -1.709 1.00 98.75 225 VAL A C 1
ATOM 1701 O O . VAL A 1 225 ? -6.610 -1.788 -2.156 1.00 98.75 225 VAL A O 1
ATOM 1704 N N . TYR A 1 226 ? -6.048 0.379 -2.192 1.00 98.75 226 TYR A N 1
ATOM 1705 C CA . TYR A 1 226 ? -6.939 0.721 -3.289 1.00 98.75 226 TYR A CA 1
ATOM 1706 C C . TYR A 1 226 ? -6.148 1.040 -4.553 1.00 98.75 226 TYR A C 1
ATOM 1708 O O . TYR A 1 226 ? -5.579 2.122 -4.656 1.00 98.75 226 TYR A O 1
ATOM 1716 N N . SER A 1 227 ? -6.141 0.119 -5.525 1.00 98.06 227 SER A N 1
ATOM 1717 C CA . SER A 1 227 ? -5.615 0.384 -6.872 1.00 98.06 227 SER A CA 1
ATOM 1718 C C . SER A 1 227 ? -6.587 1.320 -7.591 1.00 98.06 227 SER A C 1
ATOM 1720 O O . SER A 1 227 ? -7.672 0.913 -8.018 1.00 98.06 227 SER A O 1
ATOM 1722 N N . CYS A 1 228 ? -6.219 2.599 -7.663 1.00 97.56 228 CYS A N 1
ATOM 1723 C CA . CYS A 1 228 ? -7.134 3.704 -7.949 1.00 97.56 228 CYS A CA 1
ATOM 1724 C C . CYS A 1 228 ? -7.646 3.684 -9.391 1.00 97.56 228 CYS A C 1
ATOM 1726 O O . CYS A 1 228 ? -8.813 3.983 -9.644 1.00 97.56 228 CYS A O 1
ATOM 1728 N N . LEU A 1 229 ? -6.771 3.339 -10.335 1.00 95.62 229 LEU A N 1
ATOM 1729 C CA . LEU A 1 229 ? -7.067 3.350 -11.771 1.00 95.62 229 LEU A CA 1
ATOM 1730 C C . LEU A 1 229 ? -7.754 2.059 -12.223 1.00 95.62 229 LEU A C 1
ATOM 1732 O O . LEU A 1 229 ? -8.524 2.074 -13.177 1.00 95.62 229 LEU A O 1
ATOM 1736 N N . GLU A 1 230 ? -7.522 0.955 -11.512 1.00 95.94 230 GLU A N 1
ATOM 1737 C CA . GLU A 1 230 ? -8.182 -0.325 -11.779 1.00 95.94 230 GLU A CA 1
ATOM 1738 C C . GLU A 1 230 ? -9.517 -0.490 -11.038 1.00 95.94 230 GLU A C 1
ATOM 1740 O O . GLU A 1 230 ? -10.194 -1.494 -11.249 1.00 95.94 230 GLU A O 1
ATOM 1745 N N . ASP A 1 231 ? -9.858 0.440 -10.139 1.00 97.81 231 ASP A N 1
ATOM 1746 C CA . ASP A 1 231 ? -10.974 0.341 -9.186 1.00 97.81 231 ASP A CA 1
ATOM 1747 C C . ASP A 1 231 ? -11.010 -1.011 -8.445 1.00 97.81 231 ASP A C 1
ATOM 1749 O O . ASP A 1 231 ? -12.022 -1.715 -8.363 1.00 97.81 231 ASP A O 1
ATOM 1753 N N . LYS A 1 232 ? -9.853 -1.403 -7.898 1.00 98.25 232 LYS A N 1
ATOM 1754 C CA . LYS A 1 232 ? -9.709 -2.634 -7.109 1.00 98.25 232 LYS A CA 1
ATOM 1755 C C . LYS A 1 232 ? -9.368 -2.306 -5.669 1.00 98.25 232 LYS A C 1
ATOM 1757 O O . LYS A 1 232 ? -8.272 -1.838 -5.368 1.00 98.25 232 LYS A O 1
ATOM 1762 N N . MET A 1 233 ? -10.321 -2.579 -4.787 1.00 98.75 233 MET A N 1
ATOM 1763 C CA . MET A 1 233 ? -10.191 -2.444 -3.344 1.00 98.75 233 MET A CA 1
ATOM 1764 C C . MET A 1 233 ? -9.753 -3.776 -2.744 1.00 98.75 233 MET A C 1
ATOM 1766 O O . MET A 1 233 ? -10.549 -4.715 -2.649 1.00 98.75 233 MET A O 1
ATOM 1770 N N . TYR A 1 234 ? -8.491 -3.843 -2.334 1.00 98.69 234 TYR A N 1
ATOM 1771 C CA . TYR A 1 234 ? -7.924 -4.963 -1.601 1.00 98.69 234 TYR A CA 1
ATOM 1772 C C . TYR A 1 234 ? -8.044 -4.701 -0.106 1.00 98.69 234 TYR A C 1
ATOM 1774 O O . TYR A 1 234 ? -7.668 -3.638 0.385 1.00 98.69 234 TYR A O 1
ATOM 1782 N N . THR A 1 235 ? -8.549 -5.679 0.631 1.00 98.75 235 THR A N 1
ATOM 1783 C CA . THR A 1 235 ? -8.694 -5.593 2.081 1.00 98.75 235 THR A CA 1
ATOM 1784 C C . THR A 1 235 ? -8.213 -6.875 2.734 1.00 98.75 235 THR A C 1
ATOM 1786 O O . THR A 1 235 ? -8.341 -7.965 2.180 1.00 98.75 235 THR A O 1
ATOM 1789 N N . GLY A 1 236 ? -7.647 -6.762 3.927 1.00 97.56 236 GLY A N 1
ATOM 1790 C CA . GLY A 1 236 ? -7.245 -7.908 4.727 1.00 97.56 236 GLY A CA 1
ATOM 1791 C C . GLY A 1 236 ? -7.409 -7.597 6.197 1.00 97.56 236 GLY A C 1
ATOM 1792 O O . GLY A 1 236 ? -7.033 -6.518 6.645 1.00 97.56 236 GLY A O 1
ATOM 1793 N N . ARG A 1 237 ? -7.965 -8.544 6.948 1.00 97.81 237 ARG A N 1
ATOM 1794 C CA . ARG A 1 237 ? -8.129 -8.434 8.396 1.00 97.81 237 ARG A CA 1
ATOM 1795 C C . ARG A 1 237 ? -7.685 -9.719 9.058 1.00 97.81 237 ARG A C 1
ATOM 1797 O O . ARG A 1 237 ? -8.030 -10.820 8.613 1.00 97.81 237 ARG A O 1
ATOM 1804 N N . LYS A 1 238 ? -6.906 -9.580 10.123 1.00 95.06 238 LYS A N 1
ATOM 1805 C CA . LYS A 1 238 ? -6.361 -10.707 10.871 1.00 95.06 238 LYS A CA 1
ATOM 1806 C C . LYS A 1 238 ? -7.482 -11.654 11.307 1.00 95.06 238 LYS A C 1
ATOM 1808 O O . LYS A 1 238 ? -8.493 -11.239 11.860 1.00 95.06 238 LYS A O 1
ATOM 1813 N N . GLY A 1 239 ? -7.328 -12.937 10.980 1.00 96.50 239 GLY A N 1
ATOM 1814 C CA . GLY A 1 239 ? -8.331 -13.970 11.263 1.00 96.50 239 GLY A CA 1
ATOM 1815 C C . GLY A 1 239 ? -9.599 -13.941 10.392 1.00 96.50 239 GLY A C 1
ATOM 1816 O O . GLY A 1 239 ? -10.456 -14.798 10.579 1.00 96.50 239 GLY A O 1
ATOM 1817 N N . LYS A 1 240 ? -9.739 -13.010 9.435 1.00 97.06 240 LYS A N 1
ATOM 1818 C CA . LYS A 1 240 ? -10.933 -12.891 8.567 1.00 97.06 240 LYS A CA 1
ATOM 1819 C C . LYS A 1 240 ? -10.651 -13.098 7.075 1.00 97.06 240 LYS A C 1
ATOM 1821 O O . LYS A 1 240 ? -11.584 -13.191 6.283 1.00 97.06 240 LYS A O 1
ATOM 1826 N N . GLY A 1 241 ? -9.382 -13.233 6.696 1.00 96.62 241 GLY A N 1
ATOM 1827 C CA . GLY A 1 241 ? -8.956 -13.446 5.312 1.00 96.62 241 GLY A CA 1
ATOM 1828 C C . GLY A 1 241 ? -8.641 -12.146 4.572 1.00 96.62 241 GLY A C 1
ATOM 1829 O O . GLY A 1 241 ? -8.588 -11.069 5.169 1.00 96.62 241 GLY A O 1
ATOM 1830 N N . ALA A 1 242 ? -8.399 -12.279 3.268 1.00 97.50 242 ALA A N 1
ATOM 1831 C CA . ALA A 1 242 ? -8.103 -11.181 2.357 1.00 97.50 242 ALA A CA 1
ATOM 1832 C C . ALA A 1 242 ? -9.061 -11.212 1.164 1.00 97.50 242 ALA A C 1
ATOM 1834 O O . ALA A 1 242 ? -9.469 -12.292 0.730 1.00 97.50 242 ALA A O 1
ATOM 1835 N N . PHE A 1 243 ? -9.411 -10.041 0.642 1.00 98.31 243 PHE A N 1
ATOM 1836 C CA . PHE A 1 243 ? -10.417 -9.866 -0.398 1.00 98.31 243 PHE A CA 1
ATOM 1837 C C . PHE A 1 243 ? -9.982 -8.810 -1.415 1.00 98.31 243 PHE A C 1
ATOM 1839 O O . PHE A 1 243 ? -9.259 -7.882 -1.072 1.00 98.31 243 PHE A O 1
ATOM 1846 N N . CYS A 1 244 ? -10.457 -8.931 -2.653 1.00 98.31 244 CYS A N 1
ATOM 1847 C CA . CYS A 1 244 ? -10.437 -7.879 -3.667 1.00 98.31 244 CYS A CA 1
ATOM 1848 C C . CYS A 1 244 ? -11.866 -7.687 -4.171 1.00 98.31 244 CYS A C 1
ATOM 1850 O O . CYS A 1 244 ? -12.447 -8.629 -4.708 1.00 98.31 244 CYS A O 1
ATOM 1852 N N . ASN A 1 245 ? -12.448 -6.500 -3.990 1.00 97.75 245 ASN A N 1
ATOM 1853 C CA . ASN A 1 245 ? -13.841 -6.210 -4.369 1.00 97.75 245 ASN A CA 1
ATOM 1854 C C . ASN A 1 245 ? -14.831 -7.287 -3.865 1.00 97.75 245 ASN A C 1
ATOM 1856 O O . ASN A 1 245 ? -15.692 -7.763 -4.598 1.00 97.75 245 ASN A O 1
ATOM 1860 N N . GLY A 1 246 ? -14.658 -7.724 -2.612 1.00 95.62 246 GLY A N 1
ATOM 1861 C CA . GLY A 1 246 ? -15.487 -8.754 -1.972 1.00 95.62 246 GLY A CA 1
ATOM 1862 C C . GLY A 1 246 ? -15.144 -10.203 -2.343 1.00 95.62 246 GLY A C 1
ATOM 1863 O O . GLY A 1 246 ? -15.607 -11.122 -1.672 1.00 95.62 246 GLY A O 1
ATOM 1864 N N . GLN A 1 247 ? -14.297 -10.444 -3.346 1.00 97.88 247 GLN A N 1
ATOM 1865 C CA . GLN A 1 247 ? -13.851 -11.791 -3.707 1.00 97.88 247 GLN A CA 1
ATOM 1866 C C . GLN A 1 247 ? -12.666 -12.219 -2.843 1.00 97.88 247 GLN A C 1
ATOM 1868 O O . GLN A 1 247 ? -11.658 -11.517 -2.788 1.00 97.88 247 GLN A O 1
ATOM 1873 N N . LYS A 1 248 ? -12.773 -13.374 -2.176 1.00 97.94 248 LYS A N 1
ATOM 1874 C CA . LYS A 1 248 ? -11.711 -13.906 -1.311 1.00 97.94 248 LYS A CA 1
ATOM 1875 C C . LYS A 1 248 ? -10.458 -14.236 -2.127 1.00 97.94 248 LYS A C 1
ATOM 1877 O O . LYS A 1 248 ? -10.542 -14.859 -3.181 1.00 97.94 248 LYS A O 1
ATOM 1882 N N . LEU A 1 249 ? -9.302 -13.840 -1.612 1.00 95.38 249 LEU A N 1
ATOM 1883 C CA . LEU A 1 249 ? -7.998 -14.059 -2.226 1.00 95.38 249 LEU A CA 1
ATOM 1884 C C . LEU A 1 249 ? -7.307 -15.289 -1.636 1.00 95.38 249 LEU A C 1
ATOM 1886 O O . LEU A 1 249 ? -7.469 -15.615 -0.457 1.00 95.38 249 LEU A O 1
ATOM 1890 N N . GLN A 1 250 ? -6.484 -15.933 -2.459 1.00 96.50 250 GLN A N 1
ATOM 1891 C CA . GLN A 1 250 ? -5.603 -17.026 -2.068 1.00 96.50 250 GLN A CA 1
ATOM 1892 C C . GLN A 1 250 ? -4.287 -16.901 -2.839 1.00 96.50 250 GLN A C 1
ATOM 1894 O O . GLN A 1 250 ? -4.279 -16.552 -4.019 1.00 96.50 250 GLN A O 1
ATOM 1899 N N . VAL A 1 251 ? -3.169 -17.181 -2.170 1.00 97.00 251 VAL A N 1
ATOM 1900 C CA . VAL A 1 251 ? -1.858 -17.266 -2.825 1.00 97.00 251 VAL A CA 1
ATOM 1901 C C . VAL A 1 251 ? -1.755 -18.535 -3.679 1.00 97.00 251 VAL A C 1
ATOM 1903 O O . VAL A 1 251 ? -2.464 -19.519 -3.451 1.00 97.00 251 VAL A O 1
ATOM 1906 N N . SER A 1 252 ? -0.854 -18.539 -4.661 1.00 97.00 252 SER A N 1
ATOM 1907 C CA . SER A 1 252 ? -0.558 -19.751 -5.433 1.00 97.00 252 SER A CA 1
ATOM 1908 C C . SER A 1 252 ? -0.005 -20.867 -4.542 1.00 97.00 252 SER A C 1
ATOM 1910 O O . SER A 1 252 ? 0.664 -20.585 -3.555 1.00 97.00 252 SER A O 1
ATOM 1912 N N . GLN A 1 253 ? -0.195 -22.122 -4.951 1.00 97.62 253 GLN A N 1
ATOM 1913 C CA . GLN A 1 253 ? 0.407 -23.303 -4.309 1.00 97.62 253 GLN A CA 1
ATOM 1914 C C . GLN A 1 253 ? 1.798 -23.648 -4.883 1.00 97.62 253 GLN A C 1
ATOM 1916 O O . GLN A 1 253 ? 2.246 -24.783 -4.783 1.00 97.62 253 GLN A O 1
ATOM 1921 N N . GLN A 1 254 ? 2.449 -22.706 -5.577 1.00 97.75 254 GLN A N 1
ATOM 1922 C CA . GLN A 1 254 ? 3.740 -22.958 -6.214 1.00 97.75 254 GLN A CA 1
ATOM 1923 C C . GLN A 1 254 ? 4.861 -22.954 -5.173 1.00 97.75 254 GLN A C 1
ATOM 1925 O O . GLN A 1 254 ? 5.101 -21.930 -4.539 1.00 97.75 254 GLN A O 1
ATOM 1930 N N . GLU A 1 255 ? 5.573 -24.070 -5.067 1.00 97.62 255 GLU A N 1
ATOM 1931 C CA . GLU A 1 255 ? 6.721 -24.245 -4.165 1.00 97.62 255 GLU A CA 1
ATOM 1932 C C . GLU A 1 255 ? 8.048 -24.365 -4.932 1.00 97.62 255 GLU A C 1
ATOM 1934 O O . GLU A 1 255 ? 9.120 -24.135 -4.377 1.00 97.62 255 GLU A O 1
ATOM 1939 N N . ASP A 1 256 ? 7.986 -24.681 -6.228 1.00 96.69 256 ASP A N 1
ATOM 1940 C CA . ASP A 1 256 ? 9.149 -24.819 -7.096 1.00 96.69 256 ASP A CA 1
ATOM 1941 C C . ASP A 1 256 ? 9.478 -23.475 -7.758 1.00 96.69 256 ASP A C 1
ATOM 1943 O O . ASP A 1 256 ? 8.722 -22.966 -8.594 1.00 96.69 256 ASP A O 1
ATOM 1947 N N . ILE A 1 257 ? 10.629 -22.899 -7.398 1.00 95.88 257 ILE A N 1
ATOM 1948 C CA . ILE A 1 257 ? 11.082 -21.608 -7.928 1.00 95.88 257 ILE A CA 1
ATOM 1949 C C . ILE A 1 257 ? 11.228 -21.630 -9.452 1.00 95.88 257 ILE A C 1
ATOM 1951 O O . ILE A 1 257 ? 10.919 -20.633 -10.102 1.00 95.88 257 ILE A O 1
ATOM 1955 N N . THR A 1 258 ? 11.599 -22.766 -10.045 1.00 96.56 258 THR A N 1
ATOM 1956 C CA . THR A 1 258 ? 11.737 -22.900 -11.506 1.00 96.56 258 THR A CA 1
ATOM 1957 C C . THR A 1 258 ? 10.390 -22.774 -12.223 1.00 96.56 258 THR A C 1
ATOM 1959 O O . THR A 1 258 ? 10.305 -22.410 -13.388 1.00 96.56 258 THR A O 1
ATOM 1962 N N . LYS A 1 259 ? 9.288 -22.963 -11.494 1.00 96.75 259 LYS A N 1
ATOM 1963 C CA . LYS A 1 259 ? 7.925 -22.809 -12.006 1.00 96.75 259 LYS A CA 1
ATOM 1964 C C . LYS A 1 259 ? 7.237 -21.544 -11.486 1.00 96.75 259 LYS A C 1
ATOM 1966 O O . LYS A 1 259 ? 6.005 -21.436 -11.525 1.00 96.75 259 LYS A O 1
ATOM 1971 N N . SER A 1 260 ? 8.017 -20.598 -10.963 1.00 96.56 260 SER A N 1
ATOM 1972 C CA . SER A 1 260 ? 7.527 -19.350 -10.378 1.00 96.56 260 SER A CA 1
ATOM 1973 C C . SER A 1 260 ? 7.548 -18.186 -11.370 1.00 96.56 260 SER A C 1
ATOM 1975 O O . SER A 1 260 ? 8.278 -18.190 -12.362 1.00 96.56 260 SER A O 1
ATOM 1977 N N . LEU A 1 261 ? 6.729 -17.174 -11.080 1.00 95.75 261 LEU A N 1
ATOM 1978 C CA . LEU A 1 261 ? 6.810 -15.858 -11.699 1.00 95.75 261 LEU A CA 1
ATOM 1979 C C . LEU A 1 261 ? 7.149 -14.843 -10.613 1.00 95.75 261 LEU A C 1
ATOM 1981 O O . LEU A 1 261 ? 6.397 -14.703 -9.647 1.00 95.75 261 LEU A O 1
ATOM 1985 N N . LEU A 1 262 ? 8.250 -14.126 -10.795 1.00 95.06 262 LEU A N 1
ATOM 1986 C CA . LEU A 1 262 ? 8.728 -13.145 -9.831 1.00 95.06 262 LEU A CA 1
ATOM 1987 C C . LEU A 1 262 ? 8.204 -11.746 -10.164 1.00 95.06 262 LEU A C 1
ATOM 1989 O O . LEU A 1 262 ? 7.977 -11.423 -11.329 1.00 95.06 262 LEU A O 1
ATOM 1993 N N . VAL A 1 263 ? 8.039 -10.914 -9.137 1.00 93.19 263 VAL A N 1
ATOM 1994 C CA . VAL A 1 263 ? 7.762 -9.479 -9.278 1.00 93.19 263 VAL A CA 1
ATOM 1995 C C . VAL A 1 263 ? 8.732 -8.723 -8.376 1.00 93.19 263 VAL A C 1
ATOM 1997 O O . VAL A 1 263 ? 8.917 -9.103 -7.218 1.00 93.19 263 VAL A O 1
ATOM 2000 N N . THR A 1 264 ? 9.383 -7.691 -8.899 1.00 91.50 264 THR A N 1
ATOM 2001 C CA . THR A 1 264 ? 10.386 -6.907 -8.169 1.00 91.50 264 THR A CA 1
ATOM 2002 C C . THR A 1 264 ? 10.437 -5.471 -8.684 1.00 91.50 264 THR A C 1
ATOM 2004 O O . THR A 1 264 ? 9.751 -5.132 -9.631 1.00 91.50 264 THR A O 1
ATOM 2007 N N . GLU A 1 265 ? 11.232 -4.627 -8.033 1.00 89.25 265 GLU A N 1
ATOM 2008 C CA . GLU A 1 265 ? 11.402 -3.202 -8.326 1.00 89.25 265 GLU A CA 1
ATOM 2009 C C . GLU A 1 265 ? 12.880 -2.840 -8.186 1.00 89.25 265 GLU A C 1
ATOM 2011 O O . GLU A 1 265 ? 13.577 -3.404 -7.337 1.00 89.25 265 GLU A O 1
ATOM 2016 N N . PHE A 1 266 ? 13.357 -1.851 -8.942 1.00 89.19 266 PHE A N 1
ATOM 2017 C CA . PHE A 1 266 ? 14.748 -1.391 -8.827 1.00 89.19 266 PHE A CA 1
ATOM 2018 C C . PHE A 1 266 ? 15.008 -0.499 -7.597 1.00 89.19 266 PHE A C 1
ATOM 2020 O O . PHE A 1 266 ? 16.159 -0.226 -7.258 1.00 89.19 266 PHE A O 1
ATOM 2027 N N . GLY A 1 267 ? 13.949 -0.040 -6.924 1.00 86.69 267 GLY A N 1
ATOM 2028 C CA . GLY A 1 267 ? 14.028 0.926 -5.824 1.00 86.69 267 GLY A CA 1
ATOM 2029 C C . GLY A 1 267 ? 14.273 2.364 -6.298 1.00 86.69 267 GLY A C 1
ATOM 2030 O O . GLY A 1 267 ? 14.417 2.628 -7.493 1.00 86.69 267 GLY A O 1
ATOM 2031 N N . SER A 1 268 ? 14.309 3.314 -5.359 1.00 83.00 268 SER A N 1
ATOM 2032 C CA . SER A 1 268 ? 14.494 4.750 -5.644 1.00 83.00 268 SER A CA 1
ATOM 2033 C C . SER A 1 268 ? 15.961 5.194 -5.648 1.00 83.00 268 SER A C 1
ATOM 2035 O O . SER A 1 268 ? 16.317 6.122 -6.367 1.00 83.00 268 SER A O 1
ATOM 2037 N N . SER A 1 269 ? 16.843 4.509 -4.910 1.00 86.94 269 SER A N 1
ATOM 2038 C CA . SER A 1 269 ? 18.276 4.833 -4.866 1.00 86.94 269 SER A CA 1
ATOM 2039 C C . SER A 1 269 ? 18.923 4.710 -6.248 1.00 86.94 269 SER A C 1
ATOM 2041 O O . SER A 1 269 ? 18.712 3.739 -6.978 1.00 86.94 269 SER A O 1
ATOM 2043 N N . ARG A 1 270 ? 19.742 5.701 -6.601 1.00 88.06 270 ARG A N 1
ATOM 2044 C CA . ARG A 1 270 ? 20.537 5.735 -7.840 1.00 88.06 270 ARG A CA 1
ATOM 2045 C C . ARG A 1 270 ? 22.038 5.790 -7.571 1.00 88.06 270 ARG A C 1
ATOM 2047 O O . ARG A 1 270 ? 22.817 6.123 -8.458 1.00 88.06 270 ARG A O 1
ATOM 2054 N N . THR A 1 271 ? 22.463 5.451 -6.352 1.00 92.00 271 THR A N 1
ATOM 2055 C CA . THR A 1 271 ? 23.897 5.328 -6.065 1.00 92.00 271 THR A CA 1
ATOM 2056 C C . THR A 1 271 ? 24.476 4.144 -6.850 1.00 92.00 271 THR A C 1
ATOM 2058 O O . THR A 1 271 ? 23.833 3.089 -6.901 1.00 92.00 271 THR A O 1
ATOM 2061 N N . PRO A 1 272 ? 25.684 4.262 -7.435 1.00 94.38 272 PRO A N 1
ATOM 2062 C CA . PRO A 1 272 ? 26.285 3.170 -8.201 1.00 94.38 272 PRO A CA 1
ATOM 2063 C C . PRO A 1 272 ? 26.376 1.859 -7.413 1.00 94.38 272 PRO A C 1
ATOM 2065 O O . PRO A 1 272 ? 26.167 0.787 -7.972 1.00 94.38 272 PRO A O 1
ATOM 2068 N N . GLU A 1 273 ? 26.634 1.946 -6.107 1.00 95.38 273 GLU A N 1
ATOM 2069 C CA . GLU A 1 273 ? 26.691 0.788 -5.214 1.00 95.38 273 GLU A CA 1
ATOM 2070 C C . GLU A 1 273 ? 25.339 0.079 -5.092 1.00 95.38 273 GLU A C 1
ATOM 2072 O O . GLU A 1 273 ? 25.250 -1.125 -5.321 1.00 95.38 273 GLU A O 1
ATOM 2077 N N . THR A 1 274 ? 24.261 0.823 -4.809 1.00 91.62 274 THR A N 1
ATOM 2078 C CA . THR A 1 274 ? 22.925 0.215 -4.695 1.00 91.62 274 THR A CA 1
ATOM 2079 C C . THR A 1 274 ? 22.481 -0.386 -6.026 1.00 91.62 274 THR A C 1
ATOM 2081 O O . THR A 1 274 ? 21.954 -1.496 -6.050 1.00 91.62 274 THR A O 1
ATOM 2084 N N . VAL A 1 275 ? 22.732 0.310 -7.139 1.00 93.31 275 VAL A N 1
ATOM 2085 C CA . VAL A 1 275 ? 22.385 -0.180 -8.481 1.00 93.31 275 VAL A CA 1
ATOM 2086 C C . VAL A 1 275 ? 23.122 -1.486 -8.792 1.00 93.31 275 VAL A C 1
ATOM 2088 O O . VAL A 1 275 ? 22.487 -2.441 -9.235 1.00 93.31 275 VAL A O 1
ATOM 2091 N N . ARG A 1 276 ? 24.427 -1.582 -8.497 1.00 95.88 276 ARG A N 1
ATOM 2092 C CA . ARG A 1 276 ? 25.191 -2.832 -8.663 1.00 95.88 276 ARG A CA 1
ATOM 2093 C C . ARG A 1 276 ? 24.607 -3.982 -7.846 1.00 95.88 276 ARG A C 1
ATOM 2095 O O . ARG A 1 276 ? 24.468 -5.082 -8.374 1.00 95.88 276 ARG A O 1
ATOM 2102 N N . ILE A 1 277 ? 24.235 -3.733 -6.589 1.00 94.69 277 ILE A N 1
ATOM 2103 C CA . ILE A 1 277 ? 23.627 -4.751 -5.718 1.00 94.69 277 ILE A CA 1
ATOM 2104 C C . ILE A 1 277 ? 22.302 -5.248 -6.307 1.00 94.69 277 ILE A C 1
ATOM 2106 O O . ILE A 1 277 ? 22.078 -6.456 -6.393 1.00 94.69 277 ILE A O 1
ATOM 2110 N N . VAL A 1 278 ? 21.429 -4.333 -6.734 1.00 93.25 278 VAL A N 1
ATOM 2111 C CA . VAL A 1 278 ? 20.129 -4.680 -7.327 1.00 93.25 278 VAL A CA 1
ATOM 2112 C C . VAL A 1 278 ? 20.314 -5.502 -8.603 1.00 93.25 278 VAL A C 1
ATOM 2114 O O . VAL A 1 278 ? 19.692 -6.555 -8.736 1.00 93.25 278 VAL A O 1
ATOM 2117 N N . LEU A 1 279 ? 21.200 -5.073 -9.507 1.00 94.19 279 LEU A N 1
ATOM 2118 C CA . LEU A 1 279 ? 21.473 -5.793 -10.754 1.00 94.19 279 LEU A CA 1
ATOM 2119 C C . LEU A 1 279 ? 22.096 -7.172 -10.505 1.00 94.19 279 LEU A C 1
ATOM 2121 O O . LEU A 1 279 ? 21.661 -8.141 -11.117 1.00 94.19 279 LEU A O 1
ATOM 2125 N N . SER A 1 280 ? 23.032 -7.297 -9.559 1.00 95.31 280 SER A N 1
ATOM 2126 C CA . SER A 1 280 ? 23.617 -8.595 -9.191 1.00 95.31 280 SER A CA 1
ATOM 2127 C C . SER A 1 280 ? 22.578 -9.560 -8.606 1.00 95.31 280 SER A C 1
ATOM 2129 O O . SER A 1 280 ? 22.617 -10.763 -8.863 1.00 95.31 280 SER A O 1
ATOM 2131 N N . ASN A 1 281 ? 21.612 -9.056 -7.832 1.00 93.31 281 ASN A N 1
ATOM 2132 C CA . ASN A 1 281 ? 20.520 -9.885 -7.322 1.00 93.31 281 ASN A CA 1
ATOM 2133 C C . ASN A 1 281 ? 19.570 -10.332 -8.440 1.00 93.31 281 ASN A C 1
ATOM 2135 O O . ASN A 1 281 ? 19.141 -11.484 -8.444 1.00 93.31 281 ASN A O 1
ATOM 2139 N N . LEU A 1 282 ? 19.262 -9.450 -9.393 1.00 92.56 282 LEU A N 1
ATOM 2140 C CA . LEU A 1 282 ? 18.447 -9.795 -10.558 1.00 92.56 282 LEU A CA 1
ATOM 2141 C C . LEU A 1 282 ? 19.128 -10.833 -11.442 1.00 92.56 282 LEU A C 1
ATOM 2143 O O . LEU A 1 282 ? 18.483 -11.801 -11.823 1.00 92.56 282 LEU A O 1
ATOM 2147 N N . GLU A 1 283 ? 20.424 -10.680 -11.706 1.00 94.44 283 GLU A N 1
ATOM 2148 C CA . GLU A 1 283 ? 21.221 -11.668 -12.435 1.00 94.44 283 GLU A CA 1
ATOM 2149 C C . GLU A 1 283 ? 21.091 -13.056 -11.793 1.00 94.44 283 GLU A C 1
ATOM 2151 O O . GLU A 1 283 ? 20.716 -14.017 -12.462 1.00 94.44 283 GLU A O 1
ATOM 2156 N N . LYS A 1 284 ? 21.283 -13.157 -10.470 1.00 93.25 284 LYS A N 1
ATOM 2157 C CA . LYS A 1 284 ? 21.130 -14.426 -9.737 1.00 93.25 284 LYS A CA 1
ATOM 2158 C C . LYS A 1 284 ? 19.735 -15.032 -9.880 1.00 93.25 284 LYS A C 1
ATOM 2160 O O . LYS A 1 284 ? 19.625 -16.246 -10.009 1.00 93.25 284 LYS A O 1
ATOM 2165 N N . LEU A 1 285 ? 18.683 -14.212 -9.842 1.00 91.44 285 LEU A N 1
ATOM 2166 C CA . LEU A 1 285 ? 17.303 -14.683 -9.989 1.00 91.44 285 LEU A CA 1
ATOM 2167 C C . LEU A 1 285 ? 16.996 -15.137 -11.421 1.00 91.44 285 LEU A C 1
ATOM 2169 O O . LEU A 1 285 ? 16.308 -16.136 -11.598 1.00 91.44 285 LEU A O 1
ATOM 2173 N N . LEU A 1 286 ? 17.512 -14.430 -12.427 1.00 90.44 286 LEU A N 1
ATOM 2174 C CA . LEU A 1 286 ? 17.291 -14.735 -13.843 1.00 90.44 286 LEU A CA 1
ATOM 2175 C C . LEU A 1 286 ? 18.109 -15.939 -14.333 1.00 90.44 286 LEU A C 1
ATOM 2177 O O . LEU A 1 286 ? 17.715 -16.584 -15.299 1.00 90.44 286 LEU A O 1
ATOM 2181 N N . CYS A 1 287 ? 19.214 -16.272 -13.661 1.00 95.19 287 CYS A N 1
ATOM 2182 C CA . CYS A 1 287 ? 19.979 -17.496 -13.919 1.00 95.19 287 CYS A CA 1
ATOM 2183 C C . CYS A 1 287 ? 19.280 -18.771 -13.410 1.00 95.19 287 CYS A C 1
ATOM 2185 O O . CYS A 1 287 ? 19.675 -19.878 -13.775 1.00 95.19 287 CYS A O 1
ATOM 2187 N N . ILE A 1 288 ? 18.246 -18.641 -12.576 1.00 94.50 288 ILE A N 1
ATOM 2188 C CA . ILE A 1 288 ? 17.350 -19.748 -12.228 1.00 94.50 288 ILE A CA 1
ATOM 2189 C C . ILE A 1 288 ? 16.341 -19.883 -13.377 1.00 94.50 288 ILE A C 1
ATOM 2191 O O . ILE A 1 288 ? 15.841 -18.860 -13.844 1.00 94.50 288 ILE A O 1
ATOM 2195 N N . PRO A 1 289 ? 15.984 -21.100 -13.830 1.00 94.94 289 PRO A N 1
ATOM 2196 C CA . PRO A 1 289 ? 15.037 -21.290 -14.928 1.00 94.94 289 PRO A CA 1
ATOM 2197 C C . PRO A 1 289 ? 13.591 -21.028 -14.475 1.00 94.94 289 PRO A C 1
ATOM 2199 O O . PRO A 1 289 ? 12.768 -21.931 -14.491 1.00 94.94 289 PRO A O 1
ATOM 2202 N N . ILE A 1 290 ? 13.300 -19.812 -14.011 1.00 95.50 290 ILE A N 1
ATOM 2203 C CA . ILE A 1 290 ? 11.973 -19.319 -13.629 1.00 95.50 290 ILE A CA 1
ATOM 2204 C C . ILE A 1 290 ? 11.112 -19.067 -14.877 1.00 95.50 290 ILE A C 1
ATOM 2206 O O . ILE A 1 290 ? 11.636 -18.801 -15.957 1.00 95.50 290 ILE A O 1
ATOM 2210 N N . HIS A 1 291 ? 9.782 -19.052 -14.742 1.00 95.19 291 HIS A N 1
ATOM 2211 C CA . HIS A 1 291 ? 8.896 -18.728 -15.872 1.00 95.19 291 HIS A CA 1
ATOM 2212 C C . HIS A 1 291 ? 8.977 -17.253 -16.302 1.00 95.19 291 HIS A C 1
ATOM 2214 O O . HIS A 1 291 ? 8.609 -16.918 -17.427 1.00 95.19 291 HIS A O 1
ATOM 2220 N N . GLY A 1 292 ? 9.411 -16.356 -15.411 1.00 92.56 292 GLY A N 1
ATOM 2221 C CA . GLY A 1 292 ? 9.670 -14.959 -15.747 1.00 92.56 292 GLY A CA 1
ATOM 2222 C C . GLY A 1 292 ? 9.850 -14.050 -14.533 1.00 92.56 292 GLY A C 1
ATOM 2223 O O . GLY A 1 292 ? 9.614 -14.444 -13.387 1.00 92.56 292 GLY A O 1
ATOM 2224 N N . CYS A 1 293 ? 10.217 -12.800 -14.804 1.00 91.88 293 CYS A N 1
ATOM 2225 C CA . CYS A 1 293 ? 10.329 -11.728 -13.822 1.00 91.88 293 CYS A CA 1
ATOM 2226 C C . CYS A 1 293 ? 9.639 -10.472 -14.372 1.00 91.88 293 CYS A C 1
ATOM 2228 O O . CYS A 1 293 ? 9.948 -10.038 -15.479 1.00 91.88 293 CYS A O 1
ATOM 2230 N N . ILE A 1 294 ? 8.680 -9.929 -13.622 1.00 88.56 294 ILE A N 1
ATOM 2231 C CA . ILE A 1 294 ? 8.031 -8.647 -13.908 1.00 88.56 294 ILE A CA 1
ATOM 2232 C C . ILE A 1 294 ? 8.736 -7.579 -13.076 1.00 88.56 294 ILE A C 1
ATOM 2234 O O . ILE A 1 294 ? 8.909 -7.756 -11.866 1.00 88.56 294 ILE A O 1
ATOM 2238 N N . ILE A 1 295 ? 9.122 -6.495 -13.740 1.00 81.19 295 ILE A N 1
ATOM 2239 C CA . ILE A 1 295 ? 9.709 -5.303 -13.132 1.00 81.19 295 ILE A CA 1
ATOM 2240 C C . ILE A 1 295 ? 8.767 -4.131 -13.377 1.00 81.19 295 ILE A C 1
ATOM 2242 O O . ILE A 1 295 ? 8.204 -4.082 -14.496 1.00 81.19 295 ILE A O 1
#

Secondary structure (DSSP, 8-state):
-TTSSHHHHHHHHHHHHHHHHHTTTTTTTTSSS--PPPPP------------------------------------------------------HHHHHTTS----TTHHHHHHHHHHHHHHHHHHHHHTTS---EEE-SSTT-EEEHHHHHHHHHHHHHHHHH-TT-EEEEHHHHHTT------SS-EEEEEEEETHHHHHTT-S--EEEEEEEETTEEEEEEEEETTTTEEEEEETTTEEEETTEEP-------GGG-EEE----S---HHHHHHHHHHHHHHHTS--SEEE-

Organism: Mustela putorius furo (NCBI:txid9669)

pLDDT: mean 73.28, std 28.24, range [26.86, 98.81]